Protein 5WZY (pdb70)

Nearest PDB structures (foldseek):
  4dw1-assembly1_A  TM=1.001E+00  e=8.925E-70  Danio rerio
  4dw0-assembly1_A  TM=9.610E-01  e=2.131E-63  Danio rerio
  8jv5-assembly1_C  TM=9.521E-01  e=1.235E-61  Danio rerio
  3h9v-assembly1_A  TM=9.439E-01  e=1.427E-60  Danio rerio
  5svl-assembly2_B  TM=9.391E-01  e=1.491E-42  Homo sapiens

B-factor: mean 78.59, std 33.2, range [37.64, 195.08]

Secondary structure (DSSP, 8-state):
-HHHHHHHHIIIIIIIIIT-TTEEEEE-EEEEEEEEE--EEEEETTTEEEEE-HHHHBSSS--SSEEEEEEEEEEEEEEEEEEEEPPP-TTTB-SSGGGS-TT---TTSSSEEEEEEEESSSS-EEEEEEEEESPPP--PPPSS-TTGGGGG-EEEEEEEEEEGGGTEEEESS-TT--HHHHHH----SSS-TT--EEEHHHHHHHTT--HHHHHHH-EEEEEEEE--EESSS-TTS---EEEEEE-S-SSTT--SS-S-EEEEEEEEE-TTS-EEEEEEEEEEEEEEEEEE-EEEEE-HHHHHHHHHHHHHHHHHHHHHHHH-

GO terms:
  GO:0004931 extracellularly ATP-gated monoatomic cation channel activity (F, IDA)
  GO:0005524 ATP binding (F, IDA)
  GO:0016020 membrane (C, IDA)
  GO:0002135 CTP binding (F, IDA)
  GO:0017076 purine nucleotide binding (F, IDA)
  GO:0035381 ATP-gated ion channel activity (F, IDA)
  GO:0034702 monoatomic ion channel complex (C, IDA)
  GO:1902495 transmembrane transporter complex (C, IDA)
  GO:0015276 ligand-gated monoatomic ion channel activity (F, IDA)
  GO:0006812 monoatomic cation transport (P, IDA)
  GO:0006816 calcium ion transport (P, IDA)
  GO:0042802 identical protein binding (F, IPI)

Radius of gyration: 29.67 Å; Cα contacts (8 Å, |Δi|>4): 694; chains: 1; bounding box: 57×54×97 Å

CATH classification: 1.10.287.940 (+1 more: 2.60.490.10)

Foldseek 3Di:
DVLLVVLVCCLCVPVVPVVVLLWDKFKKDKFKWKDKFDKFWFCDVHPHIDIATLVRFWVPSGDTQKTWGFQAKQKDFFWAQDKDFKDDDPQWFDDFLVSFDAQDDDPPTQAGFNFGWADPDPPTIGGMHGHRPDDRDDDAIDVQGRRLVLQQMKMQMKMWMATVVVRDIDILQDPVHDDVCQVDDEDDPPPHPSHRMHRNNVQCVQQVHGSRVCSRQAFEKEKEWEQAEEVQPPPNPRHTDIDIHTDDCPPVVDPPPDHDWAKDKDWDQDPVRGITIMIMTTGTYMYGYHYIYMYIYGDNVSVVVSVVVSVVVSVVSVVVVPPD

Organism: Danio rerio (NCBI:txid7955)

Structure (mmCIF, N/CA/C/O backbone):
data_5WZY
#
_entry.id   5WZY
#
_cell.length_a   129.242
_cell.length_b   129.242
_cell.length_c   251.825
_cell.angle_alpha   90.000
_cell.angle_beta   90.000
_cell.angle_gamma   120.000
#
_symmetry.space_group_name_H-M   'H 3 2'
#
loop_
_entity.id
_entity.type
_entity.pdbx_description
1 polymer 'p2X purinoceptor'
2 branched alpha-D-mannopyranose-(1-3)-alpha-D-mannopyranose-(1-3)-[alpha-D-mannopyranose-(1-6)]beta-D-mannopyranose-(1-4)-2-acetamido-2-deoxy-beta-D-glucopyranose-(1-4)-2-acetamido-2-deoxy-beta-D-glucopyranose
3 non-polymer 2-acetamido-2-deoxy-beta-D-glucopyranose
4 non-polymer GLYCEROL
5 non-polymer "CYTIDINE-5'-TRIPHOSPHATE"
6 water water
#
loop_
_atom_site.group_PDB
_atom_site.id
_atom_site.type_symbol
_atom_site.label_atom_id
_atom_site.label_alt_id
_atom_site.label_comp_id
_atom_site.label_asym_id
_atom_site.label_entity_id
_atom_site.label_seq_id
_atom_site.pdbx_PDB_ins_code
_atom_site.Cartn_x
_atom_site.Cartn_y
_atom_site.Cartn_z
_atom_site.occupancy
_atom_site.B_iso_or_equiv
_atom_site.auth_seq_id
_atom_site.auth_comp_id
_atom_site.auth_asym_id
_atom_site.auth_atom_id
_atom_site.pdbx_PDB_model_num
ATOM 1 N N . ARG A 1 11 ? 59.600 -20.074 -71.441 1.00 171.67 36 ARG A N 1
ATOM 2 C CA . ARG A 1 11 ? 60.398 -18.849 -71.487 1.00 175.30 36 ARG A CA 1
ATOM 3 C C . ARG A 1 11 ? 60.197 -17.994 -70.230 1.00 174.24 36 ARG A C 1
ATOM 4 O O . ARG A 1 11 ? 61.163 -17.644 -69.547 1.00 170.17 36 ARG A O 1
ATOM 6 N N . PHE A 1 12 ? 58.944 -17.641 -69.945 1.00 173.62 37 PHE A N 1
ATOM 7 C CA . PHE A 1 12 ? 58.586 -17.060 -68.656 1.00 167.70 37 PHE A CA 1
ATOM 8 C C . PHE A 1 12 ? 58.427 -18.208 -67.662 1.00 169.98 37 PHE A C 1
ATOM 9 O O . PHE A 1 12 ? 58.525 -18.014 -66.448 1.00 168.66 37 PHE A O 1
ATOM 11 N N . THR A 1 13 ? 58.193 -19.404 -68.204 1.00 169.82 38 THR A N 1
ATOM 12 C CA . THR A 1 13 ? 58.192 -20.647 -67.435 1.00 170.18 38 THR A CA 1
ATOM 13 C C . THR A 1 13 ? 59.621 -20.999 -67.028 1.00 171.73 38 THR A C 1
ATOM 14 O O . THR A 1 13 ? 59.895 -21.291 -65.856 1.00 171.64 38 THR A O 1
ATOM 18 N N . GLN A 1 14 ? 60.520 -20.972 -68.011 1.00 171.89 39 GLN A N 1
ATOM 19 C CA . GLN A 1 14 ? 61.955 -21.108 -67.775 1.00 171.63 39 GLN A CA 1
ATOM 20 C C . GLN A 1 14 ? 62.424 -20.103 -66.730 1.00 171.71 39 GLN A C 1
ATOM 21 O O . GLN A 1 14 ? 62.918 -20.490 -65.681 1.00 169.99 39 GLN A O 1
ATOM 27 N N . ALA A 1 15 ? 62.275 -18.815 -67.032 1.00 171.74 40 ALA A N 1
ATOM 28 C CA . ALA A 1 15 ? 62.619 -17.743 -66.096 1.00 168.54 40 ALA A CA 1
ATOM 29 C C . ALA A 1 15 ? 62.021 -17.936 -64.694 1.00 166.79 40 ALA A C 1
ATOM 30 O O . ALA A 1 15 ? 62.675 -17.635 -63.695 1.00 163.59 40 ALA A O 1
ATOM 32 N N . LEU A 1 16 ? 60.786 -18.432 -64.623 1.00 167.04 41 LEU A N 1
ATOM 33 C CA . LEU A 1 16 ? 60.152 -18.702 -63.330 1.00 165.91 41 LEU A CA 1
ATOM 34 C C . LEU A 1 16 ? 60.850 -19.818 -62.544 1.00 163.88 41 LEU A C 1
ATOM 35 O O . LEU A 1 16 ? 61.198 -19.632 -61.378 1.00 162.17 41 LEU A O 1
ATOM 40 N N . VAL A 1 17 ? 61.054 -20.973 -63.175 1.00 164.70 42 VAL A N 1
ATOM 41 C CA . VAL A 1 17 ? 61.661 -22.110 -62.475 1.00 164.69 42 VAL A CA 1
ATOM 42 C C . VAL A 1 17 ? 63.181 -21.990 -62.287 1.00 162.92 42 VAL A C 1
ATOM 43 O O . VAL A 1 17 ? 63.769 -22.718 -61.491 1.00 160.71 42 VAL A O 1
ATOM 47 N N . ILE A 1 18 ? 63.810 -21.091 -63.038 1.00 164.70 43 ILE A N 1
ATOM 48 C CA . ILE A 1 18 ? 65.232 -20.782 -62.873 1.00 164.81 43 ILE A CA 1
ATOM 49 C C . ILE A 1 18 ? 65.463 -19.777 -61.739 1.00 161.32 43 ILE A C 1
ATOM 50 O O . ILE A 1 18 ? 66.420 -19.896 -60.970 1.00 156.45 43 ILE A O 1
ATOM 55 N N . ALA A 1 19 ? 64.577 -18.790 -61.638 1.00 161.23 44 ALA A N 1
ATOM 56 C CA . ALA A 1 19 ? 64.587 -17.871 -60.505 1.00 157.86 44 ALA A CA 1
ATOM 57 C C . ALA A 1 19 ? 64.151 -18.620 -59.249 1.00 158.21 44 ALA A C 1
ATOM 58 O O . ALA A 1 19 ? 64.375 -18.161 -58.129 1.00 153.93 44 ALA A O 1
ATOM 60 N N . TYR A 1 20 ? 63.512 -19.770 -59.461 1.00 161.03 45 TYR A N 1
ATOM 61 C CA . TYR A 1 20 ? 63.076 -20.664 -58.388 1.00 157.91 45 TYR A CA 1
ATOM 62 C C . TYR A 1 20 ? 64.223 -21.510 -57.818 1.00 154.72 45 TYR A C 1
ATOM 63 O O . TYR A 1 20 ? 64.372 -21.618 -56.602 1.00 152.71 45 TYR A O 1
ATOM 72 N N . VAL A 1 21 ? 65.030 -22.114 -58.687 1.00 156.49 46 VAL A N 1
ATOM 73 C CA . VAL A 1 21 ? 66.138 -22.950 -58.218 1.00 154.78 46 VAL A CA 1
ATOM 74 C C . VAL A 1 21 ? 67.313 -22.123 -57.705 1.00 148.93 46 VAL A C 1
ATOM 75 O O . VAL A 1 21 ? 68.282 -22.667 -57.183 1.00 143.12 46 VAL A O 1
ATOM 79 N N . ILE A 1 22 ? 67.230 -20.809 -57.877 1.00 150.38 47 ILE A N 1
ATOM 80 C CA . ILE A 1 22 ? 68.167 -19.901 -57.230 1.00 146.61 47 ILE A CA 1
ATOM 81 C C . ILE A 1 22 ? 67.495 -19.222 -56.044 1.00 142.89 47 ILE A C 1
ATOM 82 O O . ILE A 1 22 ? 67.935 -19.375 -54.909 1.00 142.62 47 ILE A O 1
ATOM 87 N N . GLY A 1 23 ? 66.432 -18.468 -56.308 1.00 144.98 48 GLY A N 1
ATOM 88 C CA . GLY A 1 23 ? 65.728 -17.768 -55.249 1.00 142.26 48 GLY A CA 1
ATOM 89 C C . GLY A 1 23 ? 65.119 -18.655 -54.173 1.00 142.93 48 GLY A C 1
ATOM 90 O O . GLY A 1 23 ? 65.463 -18.513 -52.998 1.00 141.77 48 GLY A O 1
ATOM 91 N N . TYR A 1 24 ? 64.217 -19.561 -54.552 1.00 145.45 49 TYR A N 1
ATOM 92 C CA . TYR A 1 24 ? 63.625 -20.485 -53.578 1.00 143.07 49 TYR A CA 1
ATOM 93 C C . TYR A 1 24 ? 64.644 -21.405 -52.899 1.00 143.99 49 TYR A C 1
ATOM 94 O O . TYR A 1 24 ? 64.971 -21.216 -51.726 1.00 142.79 49 TYR A O 1
ATOM 96 N N . VAL A 1 25 ? 65.169 -22.375 -53.647 1.00 143.62 50 VAL A N 1
ATOM 97 C CA . VAL A 1 25 ? 65.960 -23.459 -53.047 1.00 143.39 50 VAL A CA 1
ATOM 98 C C . VAL A 1 25 ? 67.429 -23.136 -52.715 1.00 138.08 50 VAL A C 1
ATOM 99 O O . VAL A 1 25 ? 67.957 -23.616 -51.709 1.00 137.64 50 VAL A O 1
ATOM 103 N N . CYS A 1 26 ? 68.093 -22.337 -53.543 1.00 136.09 51 CYS A N 1
ATOM 104 C CA . CYS A 1 26 ? 69.477 -21.970 -53.245 1.00 133.51 51 CYS A CA 1
ATOM 105 C C . CYS A 1 26 ? 69.604 -20.829 -52.222 1.00 128.51 51 CYS A C 1
ATOM 106 O O . CYS A 1 26 ? 70.422 -20.897 -51.313 1.00 121.82 51 CYS A O 1
ATOM 109 N N . VAL A 1 27 ? 68.788 -19.791 -52.357 1.00 130.30 52 VAL A N 1
ATOM 110 C CA . VAL A 1 27 ? 68.892 -18.639 -51.467 1.00 125.73 52 VAL A CA 1
ATOM 111 C C . VAL A 1 27 ? 67.968 -18.741 -50.255 1.00 128.91 52 VAL A C 1
ATOM 112 O O . VAL A 1 27 ? 68.428 -18.743 -49.115 1.00 130.24 52 VAL A O 1
ATOM 116 N N . TYR A 1 28 ? 66.665 -18.801 -50.505 1.00 130.63 53 TYR A N 1
ATOM 117 C CA . TYR A 1 28 ? 65.678 -18.797 -49.428 1.00 130.83 53 TYR A CA 1
ATOM 118 C C . TYR A 1 28 ? 65.690 -20.055 -48.547 1.00 128.71 53 TYR A C 1
ATOM 119 O O . TYR A 1 28 ? 65.511 -19.964 -47.333 1.00 126.31 53 TYR A O 1
ATOM 128 N N . ASN A 1 29 ? 65.888 -21.222 -49.152 1.00 12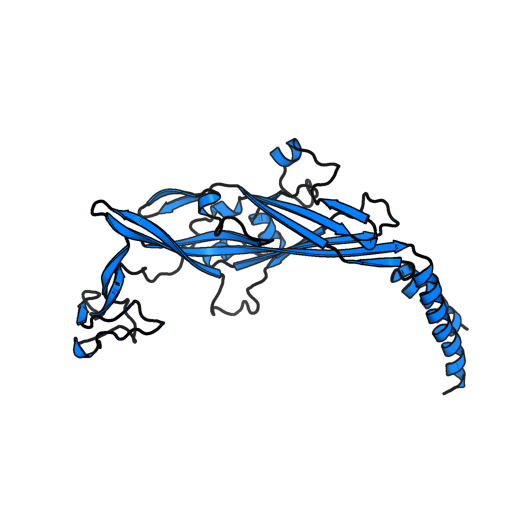7.04 54 ASN A N 1
ATOM 129 C CA . ASN A 1 29 ? 65.905 -22.480 -48.402 1.00 123.42 54 ASN A CA 1
ATOM 130 C C . ASN A 1 29 ? 67.307 -22.925 -47.968 1.00 118.57 54 ASN A C 1
ATOM 131 O O . ASN A 1 29 ? 67.485 -24.044 -47.482 1.00 114.20 54 ASN A O 1
ATOM 133 N N . LYS A 1 30 ? 68.294 -22.057 -48.186 1.00 120.71 55 LYS A N 1
ATOM 134 C CA . LYS A 1 30 ? 69.682 -22.288 -47.761 1.00 119.51 55 LYS A CA 1
ATOM 135 C C . LYS A 1 30 ? 70.242 -23.654 -48.192 1.00 118.56 55 LYS A C 1
ATOM 136 O O . LYS A 1 30 ? 70.752 -24.427 -47.378 1.00 113.94 55 LYS A O 1
ATOM 138 N N . GLY A 1 31 ? 70.137 -23.938 -49.485 1.00 119.73 56 GLY A N 1
ATOM 139 C CA . GLY A 1 31 ? 70.624 -25.183 -50.043 1.00 118.26 56 GLY A CA 1
ATOM 140 C C . GLY A 1 31 ? 72.087 -25.107 -50.431 1.00 118.97 56 GLY A C 1
ATOM 141 O O . GLY A 1 31 ? 72.626 -26.033 -51.034 1.00 123.77 56 GLY A O 1
ATOM 142 N N . TYR A 1 32 ? 72.732 -23.997 -50.097 1.00 109.82 57 TYR A N 1
ATOM 143 C CA . TYR A 1 32 ? 74.169 -23.881 -50.284 1.00 110.22 57 TYR A CA 1
ATOM 144 C C . TYR A 1 32 ? 74.884 -24.283 -49.007 1.00 111.76 57 TYR A C 1
ATOM 145 O O . TYR A 1 32 ? 76.108 -24.184 -48.903 1.00 109.10 57 TYR A O 1
ATOM 154 N N . GLN A 1 33 ? 74.097 -24.736 -48.034 1.00 114.88 58 GLN A N 1
ATOM 155 C CA . GLN A 1 33 ? 74.591 -24.969 -46.685 1.00 108.60 58 GLN A CA 1
ATOM 156 C C . GLN A 1 33 ? 74.533 -26.411 -46.237 1.00 100.33 58 GLN A C 1
ATOM 157 O O . GLN A 1 33 ? 73.538 -27.103 -46.442 1.00 97.32 58 GLN A O 1
ATOM 163 N N . ASP A 1 34 ? 75.631 -26.845 -45.634 1.00 101.64 59 ASP A N 1
ATOM 164 C CA . ASP A 1 34 ? 75.646 -28.004 -44.765 1.00 104.42 59 ASP A CA 1
ATOM 165 C C . ASP A 1 34 ? 74.777 -27.679 -43.562 1.00 106.24 59 ASP A C 1
ATOM 166 O O . ASP A 1 34 ? 74.674 -26.515 -43.158 1.00 105.79 59 ASP A O 1
ATOM 171 N N . THR A 1 35 ? 74.174 -28.709 -42.977 1.00 104.51 60 THR A N 1
ATOM 172 C CA . THR A 1 35 ? 73.251 -28.526 -41.868 1.00 97.06 60 THR A CA 1
ATOM 173 C C . THR A 1 35 ? 73.526 -29.537 -40.735 1.00 96.34 60 THR A C 1
ATOM 174 O O . THR A 1 35 ? 73.656 -30.738 -40.972 1.00 93.85 60 THR A O 1
ATOM 178 N N . ASP A 1 36 ? 73.649 -29.027 -39.510 1.00 97.27 61 ASP A N 1
ATOM 179 C CA . ASP A 1 36 ? 73.836 -29.858 -38.322 1.00 93.33 61 ASP A CA 1
ATOM 180 C C . ASP A 1 36 ? 72.772 -29.494 -37.292 1.00 89.96 61 ASP A C 1
ATOM 181 O O . ASP A 1 36 ? 72.279 -28.372 -37.302 1.00 92.57 61 ASP A O 1
ATOM 186 N N . THR A 1 37 ? 72.418 -30.419 -36.401 1.00 84.46 62 THR A N 1
ATOM 187 C CA . THR A 1 37 ? 71.451 -30.095 -35.342 1.00 84.82 62 THR A CA 1
ATOM 188 C C . THR A 1 37 ? 72.076 -30.155 -33.937 1.00 82.85 62 THR A C 1
ATOM 189 O O . THR A 1 37 ? 73.101 -30.807 -33.722 1.00 82.83 62 THR A O 1
ATOM 193 N N . VAL A 1 38 ? 71.454 -29.453 -32.991 1.00 81.06 63 VAL A N 1
ATOM 194 C CA . VAL A 1 38 ? 72.111 -29.093 -31.729 1.00 78.35 63 VAL A CA 1
ATOM 195 C C . VAL A 1 38 ? 72.262 -30.221 -30.717 1.00 68.64 63 VAL A C 1
ATOM 196 O O . VAL A 1 38 ? 71.360 -31.034 -30.522 1.00 68.20 63 VAL A O 1
ATOM 200 N N . LEU A 1 39 ? 73.425 -30.270 -30.082 1.00 64.54 64 LEU A N 1
ATOM 201 C CA . LEU A 1 39 ? 73.545 -31.035 -28.860 1.00 68.31 64 LEU A CA 1
ATOM 202 C C . LEU A 1 39 ? 73.508 -30.054 -27.690 1.00 74.47 64 LEU A C 1
ATOM 203 O O . LEU A 1 39 ? 74.198 -29.029 -27.710 1.00 70.28 64 LEU A O 1
ATOM 208 N N . SER A 1 40 ? 72.683 -30.354 -26.686 1.00 73.98 65 SER A N 1
ATOM 209 C CA . SER A 1 40 ? 72.425 -29.415 -25.589 1.00 67.05 65 SER A CA 1
ATOM 210 C C . SER A 1 40 ? 72.540 -30.056 -24.214 1.00 62.73 65 SER A C 1
ATOM 211 O O . SER A 1 40 ? 72.321 -31.251 -24.049 1.00 66.97 65 SER A O 1
ATOM 214 N N . SER A 1 41 ? 72.900 -29.247 -23.232 1.00 60.18 66 SER A N 1
ATOM 215 C CA . SER A 1 41 ? 72.828 -29.647 -21.838 1.00 61.47 66 SER A CA 1
ATOM 216 C C . SER A 1 41 ? 72.355 -28.446 -21.009 1.00 63.22 66 SER A C 1
ATOM 217 O O . SER A 1 41 ? 72.852 -27.325 -21.182 1.00 61.19 66 SER A O 1
ATOM 220 N N . VAL A 1 42 ? 71.379 -28.658 -20.130 1.00 60.31 67 VAL A N 1
ATOM 221 C CA . VAL A 1 42 ? 70.960 -27.572 -19.248 1.00 59.51 67 VAL A CA 1
ATOM 222 C C . VAL A 1 42 ? 71.051 -27.927 -17.762 1.00 56.49 67 VAL A C 1
ATOM 223 O O . VAL A 1 42 ? 70.856 -29.069 -17.381 1.00 63.24 67 VAL A O 1
ATOM 227 N N . THR A 1 43 ? 71.385 -26.935 -16.940 1.00 57.34 68 THR A N 1
ATOM 228 C CA . THR A 1 43 ? 71.284 -27.031 -15.485 1.00 54.49 68 THR A CA 1
ATOM 229 C C . THR A 1 43 ? 70.467 -25.829 -15.015 1.00 51.60 68 THR A C 1
ATOM 230 O O . THR A 1 43 ? 70.462 -24.798 -15.674 1.00 55.04 68 THR A O 1
ATOM 234 N N . THR A 1 44 ? 69.748 -25.956 -13.908 1.00 48.29 69 THR A N 1
ATOM 235 C CA . THR A 1 44 ? 68.901 -24.858 -13.454 1.00 44.44 69 THR A CA 1
ATOM 236 C C . THR A 1 44 ? 69.110 -24.551 -11.982 1.00 47.85 69 THR A C 1
ATOM 237 O O . THR A 1 44 ? 69.577 -25.397 -11.229 1.00 53.18 69 THR A O 1
ATOM 241 N N . LYS A 1 45 ? 68.814 -23.322 -11.577 1.00 49.61 70 LYS A N 1
ATOM 242 C CA . LYS A 1 45 ? 68.827 -23.004 -10.157 1.00 51.72 70 LYS A CA 1
ATOM 243 C C . LYS A 1 45 ? 67.692 -22.062 -9.792 1.00 56.62 70 LYS A C 1
ATOM 244 O O . LYS A 1 45 ? 67.613 -20.956 -10.324 1.00 57.08 70 LYS A O 1
ATOM 250 N N . VAL A 1 46 ? 66.839 -22.472 -8.861 1.00 50.18 71 VAL A N 1
ATOM 251 C CA . VAL A 1 46 ? 65.762 -21.605 -8.410 1.00 50.82 71 VAL A CA 1
ATOM 252 C C . VAL A 1 46 ? 66.217 -20.841 -7.168 1.00 53.79 71 VAL A C 1
ATOM 253 O O . VAL A 1 46 ? 67.075 -21.331 -6.425 1.00 50.61 71 VAL A O 1
ATOM 257 N N . LYS A 1 47 ? 65.731 -19.604 -6.999 1.00 58.02 72 LYS A N 1
ATOM 258 C CA . LYS A 1 47 ? 66.142 -18.749 -5.867 1.00 52.13 72 LYS A CA 1
ATOM 259 C C . LYS A 1 47 ? 64.974 -17.930 -5.346 1.00 56.15 72 LYS A C 1
ATOM 260 O O . LYS A 1 47 ? 64.225 -17.308 -6.111 1.00 55.96 72 LYS A O 1
ATOM 266 N N . GLY A 1 48 ? 64.789 -17.974 -4.035 1.00 58.60 73 GLY A N 1
ATOM 267 C CA . GLY A 1 48 ? 63.710 -17.241 -3.402 1.00 54.26 73 GLY A CA 1
ATOM 268 C C . GLY A 1 48 ? 63.271 -17.856 -2.089 1.00 54.93 73 GLY A C 1
ATOM 269 O O . GLY A 1 48 ? 63.649 -18.982 -1.763 1.00 62.66 73 GLY A O 1
ATOM 270 N N . ILE A 1 49 ? 62.454 -17.117 -1.350 1.00 53.34 74 ILE A N 1
ATOM 271 C CA . ILE A 1 49 ? 61.854 -17.581 -0.116 1.00 50.52 74 ILE A CA 1
ATOM 272 C C . ILE A 1 49 ? 60.385 -17.298 -0.277 1.00 55.57 74 ILE A C 1
ATOM 273 O O . ILE A 1 49 ? 60.018 -16.296 -0.902 1.00 55.72 74 ILE A O 1
ATOM 278 N N . ALA A 1 50 ? 59.546 -18.199 0.234 1.00 54.39 75 ALA A N 1
ATOM 279 C CA . ALA A 1 50 ? 58.122 -17.928 0.333 1.00 50.04 75 ALA A CA 1
ATOM 280 C C . ALA A 1 50 ? 57.751 -17.977 1.807 1.00 57.92 75 ALA A C 1
ATOM 281 O O . ALA A 1 50 ? 58.393 -18.678 2.587 1.00 58.61 75 ALA A O 1
ATOM 283 N N . LEU A 1 51 ? 56.733 -17.209 2.188 1.00 61.92 76 LEU A N 1
ATOM 284 C CA . LEU A 1 51 ? 56.273 -17.134 3.573 1.00 61.51 76 LEU A CA 1
ATOM 285 C C . LEU A 1 51 ? 54.858 -17.653 3.661 1.00 60.85 76 LEU A C 1
ATOM 286 O O . LEU A 1 51 ? 54.009 -17.290 2.839 1.00 63.59 76 LEU A O 1
ATOM 291 N N . THR A 1 52 ? 54.603 -18.512 4.642 1.00 64.33 77 THR A N 1
ATOM 292 C CA . THR A 1 52 ? 53.249 -19.012 4.880 1.00 72.78 77 THR A CA 1
ATOM 293 C C . THR A 1 52 ? 52.854 -18.789 6.315 1.00 78.33 77 THR A C 1
ATOM 294 O O . THR A 1 52 ? 53.692 -18.817 7.215 1.00 80.30 77 THR A O 1
ATOM 298 N N . LYS A 1 53 ? 51.564 -18.550 6.514 1.00 89.31 78 LYS A N 1
ATOM 299 C CA . LYS A 1 53 ? 50.971 -18.559 7.843 1.00 99.37 78 LYS A CA 1
ATOM 300 C C . LYS A 1 53 ? 49.752 -19.474 7.756 1.00 106.12 78 LYS A C 1
ATOM 301 O O . LYS A 1 53 ? 48.832 -19.220 6.972 1.00 107.02 78 LYS A O 1
ATOM 303 N N . THR A 1 54 ? 49.769 -20.566 8.519 1.00 113.60 79 THR A N 1
ATOM 304 C CA . THR A 1 54 ? 48.636 -21.489 8.545 1.00 119.99 79 THR A CA 1
ATOM 305 C C . THR A 1 54 ? 48.366 -21.997 9.962 1.00 133.38 79 THR A C 1
ATOM 306 O O . THR A 1 54 ? 49.131 -21.717 10.899 1.00 126.51 79 THR A O 1
ATOM 308 N N . SER A 1 55 ? 47.284 -22.763 10.101 1.00 144.67 80 SER A N 1
ATOM 309 C CA . SER A 1 55 ? 46.856 -23.268 11.404 1.00 145.51 80 SER A CA 1
ATOM 310 C C . SER A 1 55 ? 46.983 -24.797 11.518 1.00 143.89 80 SER A C 1
ATOM 311 O O . SER A 1 55 ? 46.213 -25.546 10.910 1.00 140.86 80 SER A O 1
ATOM 313 N N . GLU A 1 56 ? 47.971 -25.243 12.292 1.00 143.74 81 GLU A N 1
ATOM 314 C CA . GLU A 1 56 ? 49.001 -24.331 12.788 1.00 147.00 81 GLU A CA 1
ATOM 315 C C . GLU A 1 56 ? 50.397 -24.911 12.604 1.00 147.45 81 GLU A C 1
ATOM 316 O O . GLU A 1 56 ? 50.736 -25.927 13.218 1.00 150.83 81 GLU A O 1
ATOM 322 N N . LEU A 1 57 ? 51.191 -24.297 11.728 1.00 141.15 82 LEU A N 1
ATOM 323 C CA . LEU A 1 57 ? 52.643 -24.451 11.798 1.00 144.39 82 LEU A CA 1
ATOM 324 C C . LEU A 1 57 ? 53.308 -23.218 12.441 1.00 141.47 82 LEU A C 1
ATOM 325 O O . LEU A 1 57 ? 54.507 -23.231 12.743 1.00 130.94 82 LEU A O 1
ATOM 327 N N . GLY A 1 58 ? 52.507 -22.183 12.697 1.00 136.71 83 GLY A N 1
ATOM 328 C CA . GLY A 1 58 ? 53.024 -20.856 13.000 1.00 119.97 83 GLY A CA 1
ATOM 329 C C . GLY A 1 58 ? 53.339 -20.121 11.701 1.00 113.59 83 GLY A C 1
ATOM 330 O O . GLY A 1 58 ? 52.731 -20.397 10.660 1.00 106.46 83 GLY A O 1
ATOM 331 N N . GLU A 1 59 ? 54.281 -19.180 11.755 1.00 107.11 84 GLU A N 1
ATOM 332 C CA . GLU A 1 59 ? 54.830 -18.576 10.540 1.00 90.35 84 GLU A CA 1
ATOM 333 C C . GLU A 1 59 ? 56.003 -19.417 10.030 1.00 87.04 84 GLU A C 1
ATOM 334 O O . GLU A 1 59 ? 56.908 -19.782 10.789 1.00 82.23 84 GLU A O 1
ATOM 340 N N . ARG A 1 60 ? 55.985 -19.703 8.732 1.00 82.29 85 ARG A N 1
ATOM 341 C CA . ARG A 1 60 ? 56.891 -20.672 8.126 1.00 76.03 85 ARG A CA 1
ATOM 342 C C . ARG A 1 60 ? 57.589 -20.109 6.860 1.00 68.61 85 ARG A C 1
ATOM 343 O O . ARG A 1 60 ? 56.954 -19.455 6.026 1.00 67.75 85 ARG A O 1
ATOM 351 N N . ILE A 1 61 ? 58.891 -20.341 6.710 1.00 63.24 86 ILE A N 1
ATOM 352 C CA . ILE A 1 61 ? 59.553 -19.981 5.448 1.00 64.19 86 ILE A CA 1
ATOM 353 C C . ILE A 1 61 ? 60.004 -21.196 4.620 1.00 60.54 86 ILE A C 1
ATOM 354 O O . ILE A 1 61 ? 60.496 -22.188 5.160 1.00 59.85 86 ILE A O 1
ATOM 359 N N . TRP A 1 62 ? 59.833 -21.089 3.304 1.00 58.47 87 TRP A N 1
ATOM 360 C CA . TRP A 1 62 ? 60.195 -22.136 2.358 1.00 53.65 87 TRP A CA 1
ATOM 361 C C . TRP A 1 62 ? 61.315 -21.630 1.461 1.00 57.05 87 TRP A C 1
ATOM 362 O O . TRP A 1 62 ? 61.126 -20.662 0.718 1.00 56.43 87 TRP A O 1
ATOM 373 N N . ASP A 1 63 ? 62.492 -22.245 1.548 1.00 52.13 88 ASP A N 1
ATOM 374 C CA . ASP A 1 63 ? 63.545 -21.886 0.611 1.00 51.81 88 ASP A CA 1
ATOM 375 C C . ASP A 1 63 ? 63.723 -22.956 -0.433 1.00 52.86 88 ASP A C 1
ATOM 376 O O . ASP A 1 63 ? 62.923 -23.877 -0.498 1.00 50.69 88 ASP A O 1
ATOM 381 N N . VAL A 1 64 ? 64.751 -22.797 -1.264 1.00 53.70 89 VAL A N 1
ATOM 382 C CA . VAL A 1 64 ? 64.959 -23.651 -2.419 1.00 45.58 89 VAL A CA 1
ATOM 383 C C . VAL A 1 64 ? 64.973 -25.130 -2.049 1.00 50.96 89 VAL A C 1
ATOM 384 O O . VAL A 1 64 ? 64.435 -25.960 -2.784 1.00 50.81 89 VAL A O 1
ATOM 388 N N . ALA A 1 65 ? 65.553 -25.463 -0.898 1.00 46.40 90 ALA A N 1
ATOM 389 C CA . ALA A 1 65 ? 65.658 -26.856 -0.521 1.00 49.74 90 ALA A CA 1
ATOM 390 C C . ALA A 1 65 ? 64.321 -27.381 0.001 1.00 47.89 90 ALA A C 1
ATOM 391 O O . ALA A 1 65 ? 64.132 -28.588 0.137 1.00 52.85 90 ALA A O 1
ATOM 393 N N . ASP A 1 66 ? 63.415 -26.473 0.332 1.00 45.51 91 ASP A N 1
ATOM 394 C CA . ASP A 1 66 ? 62.065 -26.850 0.731 1.00 48.37 91 ASP A CA 1
ATOM 395 C C . ASP A 1 66 ? 61.121 -27.064 -0.465 1.00 48.43 91 ASP A C 1
ATOM 396 O O . ASP A 1 66 ? 60.303 -27.990 -0.459 1.00 51.34 91 ASP A O 1
ATOM 401 N N . TYR A 1 67 ? 61.200 -26.189 -1.462 1.00 45.89 92 TYR A N 1
ATOM 402 C CA . TYR A 1 67 ? 60.245 -26.214 -2.580 1.00 51.43 92 TYR A CA 1
ATOM 403 C C . TYR A 1 67 ? 60.682 -26.852 -3.928 1.00 52.67 92 TYR A C 1
ATOM 404 O O . TYR A 1 67 ? 59.915 -26.825 -4.900 1.00 54.97 92 TYR A O 1
ATOM 413 N N . ILE A 1 68 ? 61.896 -27.380 -4.028 1.00 45.66 93 ILE A N 1
ATOM 414 C CA . ILE A 1 68 ? 62.274 -28.032 -5.278 1.00 46.87 93 ILE A CA 1
ATOM 415 C C . ILE A 1 68 ? 62.424 -29.551 -5.095 1.00 51.07 93 ILE A C 1
ATOM 416 O O . ILE A 1 68 ? 63.344 -30.023 -4.409 1.00 52.48 93 ILE A O 1
ATOM 421 N N . ILE A 1 69 ? 61.477 -30.297 -5.667 1.00 47.76 94 ILE A N 1
ATOM 422 C CA . ILE A 1 69 ? 61.368 -31.744 -5.469 1.00 44.25 94 ILE A CA 1
ATOM 423 C C . ILE A 1 69 ? 61.466 -32.533 -6.774 1.00 47.06 94 ILE A C 1
ATOM 424 O O . ILE A 1 69 ? 60.600 -32.409 -7.624 1.00 57.18 94 ILE A O 1
ATOM 429 N N . PRO A 1 70 ? 62.509 -33.346 -6.963 1.00 46.61 95 PRO A N 1
ATOM 430 C CA . PRO A 1 70 ? 63.722 -33.525 -6.168 1.00 47.08 95 PRO A CA 1
ATOM 431 C C . PRO A 1 70 ? 64.638 -32.310 -6.413 1.00 47.12 95 PRO A C 1
ATOM 432 O O . PRO A 1 70 ? 64.311 -31.477 -7.268 1.00 43.63 95 PRO A O 1
ATOM 436 N N . PRO A 1 71 ? 65.775 -32.213 -5.701 1.00 46.39 96 PRO A N 1
ATOM 437 C CA . PRO A 1 71 ? 66.569 -30.982 -5.798 1.00 48.16 96 PRO A CA 1
ATOM 438 C C . PRO A 1 71 ? 67.249 -30.820 -7.137 1.00 47.57 96 PRO A C 1
ATOM 439 O O . PRO A 1 71 ? 67.688 -29.726 -7.481 1.00 50.01 96 PRO A O 1
ATOM 443 N N . GLN A 1 72 ? 67.368 -31.914 -7.872 1.00 52.10 97 GLN A N 1
ATOM 444 C CA . GLN A 1 72 ? 68.002 -31.875 -9.181 1.00 55.96 97 GLN A CA 1
ATOM 445 C C . GLN A 1 72 ? 67.353 -32.851 -10.179 1.00 54.01 97 GLN A C 1
ATOM 446 O O . GLN A 1 72 ? 67.126 -34.019 -9.861 1.00 55.65 97 GLN A O 1
ATOM 452 N N . GLU A 1 73 ? 67.049 -32.361 -11.376 1.00 57.05 98 GLU A N 1
ATOM 453 C CA . GLU A 1 73 ? 66.595 -33.202 -12.486 1.00 62.84 98 GLU A CA 1
ATOM 454 C C . GLU A 1 73 ? 67.373 -32.808 -13.731 1.00 64.38 98 GLU A C 1
ATOM 455 O O . GLU A 1 73 ? 68.021 -31.770 -13.756 1.00 73.30 98 GLU A O 1
ATOM 461 N N . ASP A 1 74 ? 67.298 -33.614 -14.779 1.00 69.40 99 ASP A N 1
ATOM 462 C CA . ASP A 1 74 ? 68.000 -33.278 -16.007 1.00 68.29 99 ASP A CA 1
ATOM 463 C C . ASP A 1 74 ? 67.051 -32.491 -16.897 1.00 64.63 99 ASP A C 1
ATOM 464 O O . ASP A 1 74 ? 66.083 -33.041 -17.422 1.00 64.43 99 ASP A O 1
ATOM 469 N N . GLY A 1 75 ? 67.337 -31.200 -17.066 1.00 61.69 100 GLY A N 1
ATOM 470 C CA . GLY A 1 75 ? 66.507 -30.330 -17.896 1.00 67.90 100 GLY A CA 1
ATOM 471 C C . GLY A 1 75 ? 65.017 -30.252 -17.551 1.00 60.49 100 GLY A C 1
ATOM 472 O O . GLY A 1 75 ? 64.151 -30.229 -18.432 1.00 58.98 100 GLY A O 1
ATOM 473 N N . SER A 1 76 ? 64.727 -30.272 -16.255 1.00 57.95 101 SER A N 1
ATOM 474 C CA . SER A 1 76 ? 63.385 -30.091 -15.733 1.00 55.46 101 SER A CA 1
ATOM 475 C C . SER A 1 76 ? 63.493 -29.608 -14.287 1.00 56.62 101 SER A C 1
ATOM 476 O O . SER A 1 76 ? 64.434 -29.975 -13.580 1.00 61.84 101 SER A O 1
ATOM 479 N N . PHE A 1 77 ? 62.560 -28.783 -13.837 1.00 48.32 102 PHE A N 1
ATOM 480 C CA . PHE A 1 77 ? 62.524 -28.440 -12.426 1.00 48.03 102 PHE A CA 1
ATOM 481 C C . PHE A 1 77 ? 61.100 -28.233 -11.917 1.00 55.80 102 PHE A C 1
ATOM 482 O O . PHE A 1 77 ? 60.267 -27.619 -12.590 1.00 55.50 102 PHE A O 1
ATOM 490 N N . PHE A 1 78 ? 60.820 -28.749 -10.728 1.00 47.61 103 PHE A N 1
ATOM 491 C CA . PHE A 1 78 ? 59.495 -28.630 -10.183 1.00 42.73 103 PHE A CA 1
ATOM 492 C C . PHE A 1 78 ? 59.464 -27.692 -9.001 1.00 46.42 103 PHE A C 1
ATOM 493 O O . PHE A 1 78 ? 60.150 -27.926 -8.016 1.00 48.10 103 PHE A O 1
ATOM 501 N N . VAL A 1 79 ? 58.633 -26.652 -9.081 1.00 51.18 104 VAL A N 1
ATOM 502 C CA . VAL A 1 79 ? 58.469 -25.706 -7.975 1.00 49.12 104 VAL A CA 1
ATOM 503 C C . VAL A 1 79 ? 57.143 -25.953 -7.284 1.00 48.15 104 VAL A C 1
ATOM 504 O O . VAL A 1 79 ? 56.087 -25.904 -7.909 1.00 46.83 104 VAL A O 1
ATOM 508 N N . LEU A 1 80 ? 57.216 -26.212 -5.984 1.00 50.13 105 LEU A N 1
ATOM 509 C CA . LEU A 1 80 ? 56.036 -26.370 -5.144 1.00 50.39 105 LEU A CA 1
ATOM 510 C C . LEU A 1 80 ? 55.247 -25.046 -5.053 1.00 55.50 105 LEU A C 1
ATOM 511 O O . LEU A 1 80 ? 55.830 -23.962 -4.905 1.00 57.60 105 LEU A O 1
ATOM 516 N N . THR A 1 81 ? 53.924 -25.130 -5.146 1.00 52.76 106 THR A N 1
ATOM 517 C CA . THR A 1 81 ? 53.061 -23.935 -5.120 1.00 53.00 106 THR A CA 1
ATOM 518 C C . THR A 1 81 ? 51.953 -23.997 -4.065 1.00 57.12 106 THR A C 1
ATOM 519 O O . THR A 1 81 ? 51.675 -22.997 -3.396 1.00 56.71 106 THR A O 1
ATOM 523 N N . ASN A 1 82 ? 51.214 -25.103 -4.032 1.00 54.92 107 ASN A N 1
ATOM 524 C CA . ASN A 1 82 ? 50.179 -25.263 -3.014 1.00 52.73 107 ASN A CA 1
ATOM 525 C C . ASN A 1 82 ? 50.423 -26.555 -2.254 1.00 54.13 107 ASN A C 1
ATOM 526 O O . ASN A 1 82 ? 51.095 -27.439 -2.759 1.00 56.03 107 ASN A O 1
ATOM 531 N N . MET A 1 83 ? 49.915 -26.674 -1.032 1.00 55.91 108 MET A N 1
ATOM 532 C CA . MET A 1 83 ? 50.021 -27.947 -0.308 1.00 53.55 108 MET A CA 1
ATOM 533 C C . MET A 1 83 ? 48.795 -28.281 0.530 1.00 54.26 108 MET A C 1
ATOM 534 O O . MET A 1 83 ? 48.032 -27.401 0.937 1.00 57.19 108 MET A O 1
ATOM 539 N N . ILE A 1 84 ? 48.640 -29.570 0.801 1.00 49.45 109 ILE A N 1
ATOM 540 C CA . ILE A 1 84 ? 47.801 -30.045 1.888 1.00 49.58 109 ILE A CA 1
ATOM 541 C C . ILE A 1 84 ? 48.704 -30.928 2.751 1.00 50.88 109 ILE A C 1
ATOM 542 O O . ILE A 1 84 ? 49.203 -31.957 2.302 1.00 51.59 109 ILE A O 1
ATOM 547 N N . ILE A 1 85 ? 48.939 -30.495 3.985 1.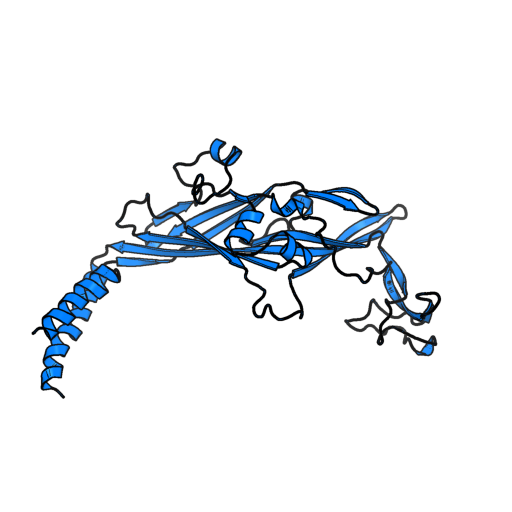00 56.54 110 ILE A N 1
ATOM 548 C CA . ILE A 1 85 ? 49.930 -31.130 4.856 1.00 55.95 110 ILE A CA 1
ATOM 549 C C . ILE A 1 85 ? 49.263 -31.842 6.013 1.00 54.31 110 ILE A C 1
ATOM 550 O O . ILE A 1 85 ? 48.454 -31.251 6.733 1.00 54.41 110 ILE A O 1
ATOM 555 N N . THR A 1 86 ? 49.622 -33.106 6.194 1.00 50.06 111 THR A N 1
ATOM 556 C CA . THR A 1 86 ? 49.119 -33.913 7.282 1.00 47.90 111 THR A CA 1
ATOM 557 C C . THR A 1 86 ? 50.311 -34.325 8.111 1.00 52.60 111 THR A C 1
ATOM 558 O O . THR A 1 86 ? 51.158 -35.078 7.637 1.00 58.01 111 THR A O 1
ATOM 562 N N . THR A 1 87 ? 50.348 -33.911 9.370 1.00 51.03 112 THR A N 1
ATOM 563 C CA . THR A 1 87 ? 51.539 -34.117 10.186 1.00 54.53 112 THR A CA 1
ATOM 564 C C . THR A 1 87 ? 51.279 -35.143 11.273 1.00 53.21 112 THR A C 1
ATOM 565 O O . THR A 1 87 ? 50.132 -35.489 11.552 1.00 57.99 112 THR A O 1
ATOM 569 N N . ASN A 1 88 ? 52.361 -35.669 11.827 1.00 52.61 113 ASN A N 1
ATOM 570 C CA . ASN A 1 88 ? 52.308 -36.549 12.982 1.00 54.56 113 ASN A CA 1
ATOM 571 C C . ASN A 1 88 ? 51.679 -37.914 12.672 1.00 59.53 113 ASN A C 1
ATOM 572 O O . ASN A 1 88 ? 51.117 -38.578 13.547 1.00 64.68 113 ASN A O 1
ATOM 577 N N . GLN A 1 89 ? 51.810 -38.356 11.427 1.00 54.50 114 GLN A N 1
ATOM 578 C CA . GLN A 1 89 ? 51.308 -39.669 11.048 1.00 55.41 114 GLN A CA 1
ATOM 579 C C . GLN A 1 89 ? 52.123 -40.793 11.677 1.00 58.60 114 GLN A C 1
ATOM 580 O O . GLN A 1 89 ? 53.333 -40.686 11.772 1.00 61.65 114 GLN A O 1
ATOM 586 N N . THR A 1 90 ? 51.466 -41.870 12.103 1.00 56.81 115 THR A N 1
ATOM 587 C CA . THR A 1 90 ? 52.185 -43.062 12.565 1.00 59.55 115 THR A CA 1
ATOM 588 C C . THR A 1 90 ? 51.498 -44.307 12.056 1.00 56.81 115 THR A C 1
ATOM 589 O O . THR A 1 90 ? 50.309 -44.259 11.732 1.00 58.15 115 THR A O 1
ATOM 593 N N . GLN A 1 91 ? 52.216 -45.432 12.027 1.00 60.12 116 GLN A N 1
ATOM 594 C CA . GLN A 1 91 ? 51.603 -46.666 11.543 1.00 57.54 116 GLN A CA 1
ATOM 595 C C . GLN A 1 91 ? 50.715 -47.145 12.654 1.00 57.68 116 GLN A C 1
ATOM 596 O O . GLN A 1 91 ? 51.189 -47.557 13.716 1.00 55.35 116 GLN A O 1
ATOM 602 N N . SER A 1 92 ? 49.420 -47.145 12.373 1.00 54.60 117 SER A N 1
ATOM 603 C CA . SER A 1 92 ? 48.448 -47.322 13.419 1.00 54.78 117 SER A CA 1
ATOM 604 C C . SER A 1 92 ? 47.082 -47.504 12.782 1.00 59.74 117 SER A C 1
ATOM 605 O O . SER A 1 92 ? 46.972 -47.505 11.559 1.00 60.16 117 SER A O 1
ATOM 608 N N . LYS A 1 93 ? 46.049 -47.649 13.611 1.00 59.90 118 LYS A N 1
ATOM 609 C CA . LYS A 1 93 ? 44.688 -47.873 13.128 1.00 61.37 118 LYS A CA 1
ATOM 610 C C . LYS A 1 93 ? 43.876 -46.575 13.132 1.00 56.61 118 LYS A C 1
ATOM 611 O O . LYS A 1 93 ? 44.032 -45.745 14.018 1.00 60.79 118 LYS A O 1
ATOM 617 N N . CYS A 1 94 ? 43.030 -46.385 12.131 1.00 54.67 119 CYS A N 1
ATOM 618 C CA . CYS A 1 94 ? 42.100 -45.254 12.140 1.00 59.25 119 CYS A CA 1
ATOM 619 C C . CYS A 1 94 ? 40.922 -45.489 11.194 1.00 61.76 119 CYS A C 1
ATOM 620 O O . CYS A 1 94 ? 40.972 -46.390 10.354 1.00 57.03 119 CYS A O 1
ATOM 623 N N . ALA A 1 95 ? 39.867 -44.689 11.341 1.00 50.76 120 ALA A N 1
ATOM 624 C CA . ALA A 1 95 ? 38.708 -44.792 10.463 1.00 56.77 120 ALA A CA 1
ATOM 625 C C . ALA A 1 95 ? 39.043 -44.332 9.056 1.00 63.53 120 ALA A C 1
ATOM 626 O O . ALA A 1 95 ? 39.700 -43.302 8.896 1.00 62.16 120 ALA A O 1
ATOM 628 N N . GLU A 1 96 ? 38.589 -45.074 8.038 1.00 62.52 121 GLU A N 1
ATOM 629 C CA . GLU A 1 96 ? 38.735 -44.613 6.654 1.00 60.09 121 GLU A CA 1
ATOM 630 C C . GLU A 1 96 ? 37.919 -43.346 6.469 1.00 63.73 121 GLU A C 1
ATOM 631 O O . GLU A 1 96 ? 36.989 -43.068 7.234 1.00 64.99 121 GLU A O 1
ATOM 637 N N . ASN A 1 97 ? 38.280 -42.546 5.479 1.00 65.87 122 ASN A N 1
ATOM 638 C CA . ASN A 1 97 ? 37.478 -41.370 5.196 1.00 67.68 122 ASN A CA 1
ATOM 639 C C . ASN A 1 97 ? 36.190 -41.847 4.553 1.00 67.09 122 ASN A C 1
ATOM 640 O O . ASN A 1 97 ? 36.220 -42.798 3.767 1.00 66.57 122 ASN A O 1
ATOM 645 N N . PRO A 1 98 ? 35.056 -41.221 4.919 1.00 68.24 123 PRO A N 1
ATOM 646 C CA . PRO A 1 98 ? 33.723 -41.694 4.514 1.00 66.55 123 PRO A CA 1
ATOM 647 C C . PRO A 1 98 ? 33.458 -41.629 3.010 1.00 66.12 123 PRO A C 1
ATOM 648 O O . PRO A 1 98 ? 33.455 -40.557 2.415 1.00 62.23 123 PRO A O 1
ATOM 652 N N . THR A 1 99 ? 33.164 -42.783 2.422 1.00 69.07 124 THR A N 1
ATOM 653 C CA . THR A 1 99 ? 32.742 -42.895 1.027 1.00 69.60 124 THR A CA 1
ATOM 654 C C . THR A 1 99 ? 31.748 -44.039 0.931 1.00 70.29 124 THR A C 1
ATOM 655 O O . THR A 1 99 ? 31.661 -44.854 1.859 1.00 67.87 124 THR A O 1
ATOM 659 N N . PRO A 1 100 ? 30.998 -44.108 -0.186 1.00 71.03 125 PRO A N 1
ATOM 660 C CA . PRO A 1 100 ? 30.175 -45.285 -0.465 1.00 67.52 125 PRO A CA 1
ATOM 661 C C . PRO A 1 100 ? 30.967 -46.553 -0.197 1.00 68.08 125 PRO A C 1
ATOM 662 O O . PRO A 1 100 ? 30.451 -47.511 0.400 1.00 72.58 125 PRO A O 1
ATOM 666 N N . ALA A 1 101 ? 32.233 -46.533 -0.601 1.00 69.34 126 ALA A N 1
ATOM 667 C CA . ALA A 1 101 ? 33.086 -47.701 -0.462 1.00 60.40 126 ALA A CA 1
ATOM 668 C C . ALA A 1 101 ? 33.485 -47.965 0.985 1.00 62.23 126 ALA A C 1
ATOM 669 O O . ALA A 1 101 ? 33.553 -49.117 1.412 1.00 65.56 126 ALA A O 1
ATOM 671 N N . SER A 1 102 ? 33.763 -46.896 1.727 1.00 64.59 127 SER A N 1
ATOM 672 C CA . SER A 1 102 ? 34.239 -47.008 3.109 1.00 65.70 127 SER A CA 1
ATOM 673 C C . SER A 1 102 ? 33.174 -47.179 4.205 1.00 69.26 127 SER A C 1
ATOM 674 O O . SER A 1 102 ? 33.440 -47.868 5.208 1.00 66.10 127 SER A O 1
ATOM 677 N N . THR A 1 103 ? 32.006 -46.537 4.035 1.00 62.18 128 THR A N 1
ATOM 678 C CA . THR A 1 103 ? 31.029 -46.435 5.128 1.00 63.99 128 THR A CA 1
ATOM 679 C C . THR A 1 103 ? 30.442 -47.786 5.490 1.00 68.69 128 THR A C 1
ATOM 680 O O . THR A 1 103 ? 30.386 -48.720 4.672 1.00 60.19 128 THR A O 1
ATOM 684 N N . CYS A 1 104 ? 30.002 -47.882 6.733 1.00 65.11 129 CYS A N 1
ATOM 685 C CA . CYS A 1 104 ? 29.500 -49.144 7.220 1.00 70.31 129 CYS A CA 1
ATOM 686 C C . CYS A 1 104 ? 28.577 -48.998 8.435 1.00 70.99 129 CYS A C 1
ATOM 687 O O . CYS A 1 104 ? 28.508 -47.942 9.079 1.00 61.91 129 CYS A O 1
ATOM 690 N N . THR A 1 105 ? 27.858 -50.081 8.708 1.00 67.39 130 THR A N 1
ATOM 691 C CA . THR A 1 105 ? 26.891 -50.160 9.789 1.00 64.10 130 THR A CA 1
ATOM 692 C C . THR A 1 105 ? 27.366 -51.176 10.800 1.00 64.69 130 THR A C 1
ATOM 693 O O . THR A 1 105 ? 27.299 -50.918 11.999 1.00 74.24 130 THR A O 1
ATOM 697 N N . SER A 1 106 ? 27.733 -52.366 10.335 1.00 57.55 131 SER A N 1
ATOM 698 C CA . SER A 1 106 ? 28.303 -53.376 11.235 1.00 71.29 131 SER A CA 1
ATOM 699 C C . SER A 1 106 ? 29.746 -53.828 10.911 1.00 72.43 131 SER A C 1
ATOM 700 O O . SER A 1 106 ? 30.217 -53.713 9.771 1.00 67.83 131 SER A O 1
ATOM 703 N N . HIS A 1 107 ? 30.420 -54.392 11.912 1.00 66.03 132 HIS A N 1
ATOM 704 C CA . HIS A 1 107 ? 31.745 -54.972 11.717 1.00 67.25 132 HIS A CA 1
ATOM 705 C C . HIS A 1 107 ? 31.784 -55.977 10.565 1.00 73.31 132 HIS A C 1
ATOM 706 O O . HIS A 1 107 ? 32.852 -56.278 10.023 1.00 78.60 132 HIS A O 1
ATOM 713 N N . ARG A 1 108 ? 30.626 -56.527 10.219 1.00 77.13 133 ARG A N 1
ATOM 714 C CA . ARG A 1 108 ? 30.532 -57.480 9.120 1.00 77.88 133 ARG A CA 1
ATOM 715 C C . ARG A 1 108 ? 30.830 -56.830 7.771 1.00 78.51 133 ARG A C 1
ATOM 716 O O . ARG A 1 108 ? 31.321 -57.494 6.854 1.00 75.29 133 ARG A O 1
ATOM 724 N N . ASP A 1 109 ? 30.534 -55.537 7.657 1.00 69.74 134 ASP A N 1
ATOM 725 C CA . ASP A 1 109 ? 30.761 -54.809 6.418 1.00 69.31 134 ASP A CA 1
ATOM 726 C C . ASP A 1 109 ? 32.231 -54.742 6.030 1.00 72.49 134 ASP A C 1
ATOM 727 O O . ASP A 1 109 ? 32.563 -54.475 4.876 1.00 74.34 134 ASP A O 1
ATOM 732 N N . CYS A 1 110 ? 33.106 -54.967 7.002 1.00 71.96 135 CYS A N 1
ATOM 733 C CA . CYS A 1 110 ? 34.530 -54.794 6.798 1.00 65.38 135 CYS A CA 1
ATOM 734 C C . CYS A 1 110 ? 35.263 -56.126 6.932 1.00 68.01 135 CYS A C 1
ATOM 735 O O . CYS A 1 110 ? 35.451 -56.632 8.044 1.00 71.41 135 CYS A O 1
ATOM 738 N N . LYS A 1 111 ? 35.717 -56.681 5.814 1.00 62.96 136 LYS A N 1
ATOM 739 C CA . LYS A 1 111 ? 36.471 -57.931 5.878 1.00 65.67 136 LYS A CA 1
ATOM 740 C C . LYS A 1 111 ? 37.917 -57.622 6.248 1.00 68.22 136 LYS A C 1
ATOM 741 O O . LYS A 1 111 ? 38.561 -56.799 5.594 1.00 69.65 136 LYS A O 1
ATOM 743 N N . ARG A 1 112 ? 38.427 -58.264 7.295 1.00 66.13 137 ARG A N 1
ATOM 744 C CA . ARG A 1 112 ? 39.822 -58.069 7.669 1.00 63.85 137 ARG A CA 1
ATOM 745 C C . ARG A 1 112 ? 40.736 -58.416 6.513 1.00 66.44 137 ARG A C 1
ATOM 746 O O . ARG A 1 112 ? 40.544 -59.428 5.842 1.00 61.37 137 ARG A O 1
ATOM 754 N N . GLY A 1 113 ? 41.715 -57.547 6.278 1.00 68.91 138 GLY A N 1
ATOM 755 C CA . GLY A 1 113 ? 42.712 -57.779 5.258 1.00 62.17 138 GLY A CA 1
ATOM 756 C C . GLY A 1 113 ? 42.350 -57.191 3.915 1.00 60.28 138 GLY A C 1
ATOM 757 O O . GLY A 1 113 ? 43.227 -57.024 3.074 1.00 62.72 138 GLY A O 1
ATOM 758 N N . PHE A 1 114 ? 41.072 -56.887 3.703 1.00 61.99 139 PHE A N 1
ATOM 759 C CA . PHE A 1 114 ? 40.635 -56.287 2.440 1.00 64.58 139 PHE A CA 1
ATOM 760 C C . PHE A 1 114 ? 41.379 -54.977 2.226 1.00 62.93 139 PHE A C 1
ATOM 761 O O . PHE A 1 114 ? 41.401 -54.111 3.092 1.00 61.47 139 PHE A O 1
ATOM 769 N N . ASN A 1 115 ? 42.061 -54.872 1.100 1.00 64.44 140 ASN A N 1
ATOM 770 C CA . ASN A 1 115 ? 42.804 -53.667 0.796 1.00 65.23 140 ASN A CA 1
ATOM 771 C C . ASN A 1 115 ? 42.675 -53.368 -0.689 1.00 68.35 140 ASN A C 1
ATOM 772 O O . ASN A 1 115 ? 43.329 -54.027 -1.503 1.00 75.18 140 ASN A O 1
ATOM 777 N N . ASP A 1 116 ? 41.913 -52.334 -1.039 1.00 68.44 141 ASP A N 1
ATOM 778 C CA . ASP A 1 116 ? 41.707 -51.964 -2.446 1.00 65.50 141 ASP A CA 1
ATOM 779 C C . ASP A 1 116 ? 42.395 -50.642 -2.722 1.00 62.76 141 ASP A C 1
ATOM 780 O O . ASP A 1 116 ? 42.461 -49.774 -1.844 1.00 60.46 141 ASP A O 1
ATOM 785 N N . ALA A 1 117 ? 42.889 -50.494 -3.949 1.00 63.58 142 ALA A N 1
ATOM 786 C CA . ALA A 1 117 ? 43.723 -49.360 -4.341 1.00 58.21 142 ALA A CA 1
ATOM 787 C C . ALA A 1 117 ? 43.184 -47.992 -3.936 1.00 63.34 142 ALA A C 1
ATOM 788 O O . ALA A 1 117 ? 43.972 -47.076 -3.681 1.00 66.24 142 ALA A O 1
ATOM 790 N N . ARG A 1 118 ? 41.862 -47.828 -3.896 1.00 57.33 143 ARG A N 1
ATOM 791 C CA . ARG A 1 118 ? 41.313 -46.521 -3.554 1.00 53.29 143 ARG A CA 1
ATOM 792 C C . ARG A 1 118 ? 40.886 -46.354 -2.093 1.00 58.48 143 ARG A C 1
ATOM 793 O O . ARG A 1 118 ? 40.350 -45.312 -1.706 1.00 60.94 143 ARG A O 1
ATOM 801 N N . GLY A 1 119 ? 41.118 -47.377 -1.279 1.00 60.85 144 GLY A N 1
ATOM 802 C CA . GLY A 1 119 ? 40.837 -47.284 0.147 1.00 58.48 144 GLY A CA 1
ATOM 803 C C . GLY A 1 119 ? 42.023 -46.733 0.921 1.00 64.75 144 GLY A C 1
ATOM 804 O O . GLY A 1 119 ? 43.159 -46.779 0.442 1.00 69.29 144 GLY A O 1
ATOM 805 N N . ASP A 1 120 ? 41.763 -46.239 2.127 1.00 60.39 145 ASP A N 1
ATOM 806 C CA . ASP A 1 120 ? 42.777 -45.589 2.950 1.00 55.54 145 ASP A CA 1
ATOM 807 C C . ASP A 1 120 ? 43.808 -46.513 3.611 1.00 60.88 145 ASP A C 1
ATOM 808 O O . ASP A 1 120 ? 44.750 -46.043 4.253 1.00 63.85 145 ASP A O 1
ATOM 813 N N . GLY A 1 121 ? 43.641 -47.819 3.452 1.00 58.73 146 GLY A N 1
ATOM 814 C CA . GLY A 1 121 ? 44.548 -48.763 4.069 1.00 58.14 146 GLY A CA 1
ATOM 815 C C . GLY A 1 121 ? 43.991 -50.175 4.080 1.00 63.56 146 GLY A C 1
ATOM 816 O O . GLY A 1 121 ? 43.045 -50.485 3.342 1.00 61.42 146 GLY A O 1
ATOM 817 N N . VAL A 1 122 ? 44.592 -51.020 4.918 1.00 54.77 147 VAL A N 1
ATOM 818 C CA . VAL A 1 122 ? 44.207 -52.415 5.073 1.00 58.00 147 VAL A CA 1
ATOM 819 C C . VAL A 1 122 ? 43.220 -52.610 6.215 1.00 62.12 147 VAL A C 1
ATOM 820 O O . VAL A 1 122 ? 43.514 -52.251 7.358 1.00 61.75 147 VAL A O 1
ATOM 824 N N . ARG A 1 123 ? 42.068 -53.209 5.921 1.00 61.07 148 ARG A N 1
ATOM 825 C CA . ARG A 1 123 ? 40.991 -53.290 6.904 1.00 63.83 148 ARG A CA 1
ATOM 826 C C . ARG A 1 123 ? 41.286 -54.249 8.070 1.00 67.28 148 ARG A C 1
ATOM 827 O O . ARG A 1 123 ? 41.891 -55.318 7.885 1.00 62.06 148 ARG A O 1
ATOM 835 N N . THR A 1 124 ? 40.855 -53.848 9.267 1.00 62.95 149 THR A N 1
ATOM 836 C CA . THR A 1 124 ? 41.133 -54.602 10.493 1.00 66.36 149 THR A CA 1
ATOM 837 C C . THR A 1 124 ? 40.378 -55.941 10.744 1.00 72.82 149 THR A C 1
ATOM 838 O O . THR A 1 124 ? 40.922 -56.810 11.435 1.00 73.49 149 THR A O 1
ATOM 842 N N . GLY A 1 125 ? 39.154 -56.122 10.229 1.00 66.82 150 GLY A N 1
ATOM 843 C CA . GLY A 1 125 ? 38.223 -55.057 9.933 1.00 69.10 150 GLY A CA 1
ATOM 844 C C . GLY A 1 125 ? 37.252 -54.910 11.086 1.00 78.40 150 GLY A C 1
ATOM 845 O O . GLY A 1 125 ? 36.769 -55.899 11.646 1.00 77.88 150 GLY A O 1
ATOM 846 N N . ARG A 1 126 ? 36.882 -53.672 11.365 1.00 75.56 151 ARG A N 1
ATOM 847 C CA . ARG A 1 126 ? 35.976 -53.356 12.445 1.00 68.24 151 ARG A CA 1
ATOM 848 C C . ARG A 1 126 ? 35.263 -52.176 11.875 1.00 73.53 151 ARG A C 1
ATOM 849 O O . ARG A 1 126 ? 35.861 -51.422 11.114 1.00 75.96 151 ARG A O 1
ATOM 854 N N . CYS A 1 127 ? 33.989 -52.012 12.190 1.00 69.75 152 CYS A N 1
ATOM 855 C CA . CYS A 1 127 ? 33.307 -50.805 11.793 1.00 63.33 152 CYS A CA 1
ATOM 856 C C . CYS A 1 127 ? 33.449 -49.882 12.987 1.00 69.68 152 CYS A C 1
ATOM 857 O O . CYS A 1 127 ? 33.085 -50.264 14.101 1.00 70.20 152 CYS A O 1
ATOM 860 N N . VAL A 1 128 ? 34.010 -48.692 12.778 1.00 65.59 153 VAL A N 1
ATOM 861 C CA . VAL A 1 128 ? 34.289 -47.780 13.888 1.00 62.49 153 VAL A CA 1
ATOM 862 C C . VAL A 1 128 ? 33.756 -46.398 13.571 1.00 67.64 153 VAL A C 1
ATOM 863 O O . VAL A 1 128 ? 33.559 -46.061 12.406 1.00 67.62 153 VAL A O 1
ATOM 867 N N . SER A 1 129 ? 33.515 -45.588 14.596 1.00 66.76 154 SER A N 1
ATOM 868 C CA . SER A 1 129 ? 32.922 -44.279 14.348 1.00 68.29 154 SER A CA 1
ATOM 869 C C . SER A 1 129 ? 33.921 -43.369 13.654 1.00 71.03 154 SER A C 1
ATOM 870 O O . SER A 1 129 ? 35.039 -43.180 14.141 1.00 68.16 154 SER A O 1
ATOM 873 N N . TYR A 1 130 ? 33.530 -42.850 12.492 1.00 71.26 155 TYR A N 1
ATOM 874 C CA . TYR A 1 130 ? 34.266 -41.771 11.847 1.00 68.56 155 TYR A CA 1
ATOM 875 C C . TYR A 1 130 ? 33.845 -40.435 12.424 1.00 74.83 155 TYR A C 1
ATOM 876 O O . TYR A 1 130 ? 34.631 -39.482 12.501 1.00 77.56 155 TYR A O 1
ATOM 885 N N . SER A 1 131 ? 32.574 -40.359 12.786 1.00 79.06 156 SER A N 1
ATOM 886 C CA . SER A 1 131 ? 31.995 -39.132 13.302 1.00 81.50 156 SER A CA 1
ATOM 887 C C . SER A 1 131 ? 30.879 -39.497 14.262 1.00 87.27 156 SER A C 1
ATOM 888 O O . SER A 1 131 ? 30.729 -40.664 14.644 1.00 87.74 156 SER A O 1
ATOM 891 N N . ALA A 1 132 ? 30.109 -38.493 14.664 1.00 88.32 157 ALA A N 1
ATOM 892 C CA . ALA A 1 132 ? 28.942 -38.724 15.490 1.00 91.14 157 ALA A CA 1
ATOM 893 C C . ALA A 1 132 ? 27.906 -39.442 14.623 1.00 97.16 157 ALA A C 1
ATOM 894 O O . ALA A 1 132 ? 27.335 -40.466 15.018 1.00 89.24 157 ALA A O 1
ATOM 896 N N . SER A 1 133 ? 27.713 -38.898 13.422 1.00 92.92 158 SER A N 1
ATOM 897 C CA . SER A 1 133 ? 26.746 -39.392 12.445 1.00 88.20 158 SER A CA 1
ATOM 898 C C . SER A 1 133 ? 27.158 -40.673 11.682 1.00 93.96 158 SER A C 1
ATOM 899 O O . SER A 1 133 ? 26.345 -41.586 11.526 1.00 97.36 158 SER A O 1
ATOM 902 N N . VAL A 1 134 ? 28.409 -40.744 11.219 1.00 88.81 159 VAL A N 1
ATOM 903 C CA . VAL A 1 134 ? 28.837 -41.791 10.282 1.00 79.19 159 VAL A CA 1
ATOM 904 C C . VAL A 1 134 ? 29.812 -42.824 10.878 1.00 74.97 159 VAL A C 1
ATOM 905 O O . VAL A 1 134 ? 30.580 -42.521 11.782 1.00 77.56 159 VAL A O 1
ATOM 909 N N . LYS A 1 135 ? 29.752 -44.051 10.373 1.00 68.91 160 LYS A N 1
ATOM 910 C CA . LYS A 1 135 ? 30.697 -45.094 10.739 1.00 69.35 160 LYS A CA 1
ATOM 911 C C . LYS A 1 135 ? 31.411 -45.636 9.493 1.00 73.41 160 LYS A C 1
ATOM 912 O O . LYS A 1 135 ? 30.853 -45.645 8.389 1.00 70.08 160 LYS A O 1
ATOM 918 N N . THR A 1 136 ? 32.643 -46.103 9.690 1.00 75.76 161 THR A N 1
ATOM 919 C CA . THR A 1 136 ? 33.546 -46.429 8.590 1.00 70.78 161 THR A CA 1
ATOM 920 C C . THR A 1 136 ? 34.490 -47.579 8.960 1.00 70.05 161 THR A C 1
ATOM 921 O O . THR A 1 136 ? 34.818 -47.775 10.138 1.00 69.43 161 THR A O 1
ATOM 925 N N . CYS A 1 137 ? 34.896 -48.363 7.967 1.00 61.18 162 CYS A N 1
ATOM 926 C CA . CYS A 1 137 ? 35.853 -49.422 8.221 1.00 67.75 162 CYS A CA 1
ATOM 927 C C . CYS A 1 137 ? 37.162 -48.895 8.828 1.00 64.63 162 CYS A C 1
ATOM 928 O O . CYS A 1 137 ? 37.770 -47.966 8.310 1.00 68.79 162 CYS A O 1
ATOM 931 N N . GLU A 1 138 ? 37.567 -49.483 9.946 1.00 62.88 163 GLU A N 1
ATOM 932 C CA . GLU A 1 138 ? 38.881 -49.233 10.527 1.00 65.22 163 GLU A CA 1
ATOM 933 C C . GLU A 1 138 ? 40.010 -49.864 9.686 1.00 64.28 163 GLU A C 1
ATOM 934 O O . GLU A 1 138 ? 40.001 -51.058 9.377 1.00 67.65 163 GLU A O 1
ATOM 940 N N . VAL A 1 139 ? 40.976 -49.040 9.308 1.00 63.53 164 VAL A N 1
ATOM 941 C CA . VAL A 1 139 ? 42.121 -49.500 8.545 1.00 62.99 164 VAL A CA 1
ATOM 942 C C . VAL A 1 139 ? 43.430 -49.287 9.291 1.00 59.18 164 VAL A C 1
ATOM 943 O O . VAL A 1 139 ? 43.585 -48.325 10.052 1.00 58.91 164 VAL A O 1
ATOM 947 N N . LEU A 1 140 ? 44.354 -50.210 9.056 1.00 56.41 165 LEU A N 1
ATOM 948 C CA . LEU A 1 140 ? 45.762 -50.061 9.395 1.00 60.22 165 LEU A CA 1
ATOM 949 C C . LEU A 1 140 ? 46.481 -49.200 8.316 1.00 59.73 165 LEU A C 1
ATOM 950 O O . LEU A 1 140 ? 46.529 -49.567 7.146 1.00 59.27 165 LEU A O 1
ATOM 955 N N . SER A 1 141 ? 47.049 -48.065 8.721 1.00 56.49 166 SER A N 1
ATOM 956 C CA . SER A 1 141 ? 47.477 -47.038 7.775 1.00 53.31 166 SER A CA 1
ATOM 957 C C . SER A 1 141 ? 48.449 -46.067 8.444 1.00 56.12 166 SER A C 1
ATOM 958 O O . SER A 1 141 ? 48.777 -46.224 9.634 1.00 58.27 166 SER A O 1
ATOM 961 N N . TRP A 1 142 ? 48.896 -45.058 7.696 1.00 49.66 167 TRP A N 1
ATOM 962 C CA . TRP A 1 142 ? 49.577 -43.932 8.330 1.00 53.21 167 TRP A CA 1
ATOM 963 C C . TRP A 1 142 ? 48.482 -42.994 8.820 1.00 51.37 167 TRP A C 1
ATOM 964 O O . TRP A 1 142 ? 47.810 -42.326 8.021 1.00 52.29 167 TRP A O 1
ATOM 975 N N . CYS A 1 143 ? 48.364 -42.876 10.137 1.00 52.64 168 CYS A N 1
ATOM 976 C CA . CYS A 1 143 ? 47.220 -42.206 10.751 1.00 55.34 168 CYS A CA 1
ATOM 977 C C . CYS A 1 143 ? 47.668 -41.057 11.646 1.00 52.22 168 CYS A C 1
ATOM 978 O O . CYS A 1 143 ? 48.661 -41.171 12.379 1.00 55.23 168 CYS A O 1
ATOM 981 N N . PRO A 1 144 ? 46.910 -39.958 11.644 1.00 52.04 169 PRO A N 1
ATOM 982 C CA . PRO A 1 144 ? 45.636 -39.696 10.969 1.00 56.18 169 PRO A CA 1
ATOM 983 C C . PRO A 1 144 ? 45.725 -39.604 9.457 1.00 54.11 169 PRO A C 1
ATOM 984 O O . PRO A 1 144 ? 46.794 -39.340 8.926 1.00 55.55 169 PRO A O 1
ATOM 988 N N . LEU A 1 145 ? 44.602 -39.827 8.783 1.00 53.75 170 LEU A N 1
ATOM 989 C CA . LEU A 1 145 ? 44.568 -39.766 7.333 1.00 53.76 170 LEU A CA 1
ATOM 990 C C . LEU A 1 145 ? 44.590 -38.316 6.911 1.00 56.21 170 LEU A C 1
ATOM 991 O O . LEU A 1 145 ? 44.181 -37.426 7.663 1.00 54.02 170 LEU A O 1
ATOM 996 N N . GLU A 1 146 ? 45.065 -38.083 5.698 1.00 54.32 171 GLU A N 1
ATOM 997 C CA . GLU A 1 146 ? 44.955 -36.771 5.096 1.00 55.85 171 GLU A CA 1
ATOM 998 C C . GLU A 1 146 ? 43.495 -36.349 4.932 1.00 56.44 171 GLU A C 1
ATOM 999 O O . GLU A 1 146 ? 42.691 -37.069 4.341 1.00 62.31 171 GLU A O 1
ATOM 1005 N N . LYS A 1 147 ? 43.173 -35.164 5.438 1.00 59.15 172 LYS A N 1
ATOM 1006 C CA . LYS A 1 147 ? 41.808 -34.642 5.399 1.00 65.07 172 LYS A CA 1
ATOM 1007 C C . LYS A 1 147 ? 41.368 -34.449 3.945 1.00 63.93 172 LYS A C 1
ATOM 1008 O O . LYS A 1 147 ? 42.193 -34.350 3.040 1.00 64.70 172 LYS A O 1
ATOM 1010 N N . ILE A 1 148 ? 40.067 -34.451 3.710 1.00 69.65 173 ILE A N 1
ATOM 1011 C CA . ILE A 1 148 ? 39.570 -34.335 2.343 1.00 75.11 173 ILE A CA 1
ATOM 1012 C C . ILE A 1 148 ? 39.047 -32.924 2.109 1.00 71.18 173 ILE A C 1
ATOM 1013 O O . ILE A 1 148 ? 38.030 -32.529 2.675 1.00 75.94 173 ILE A O 1
ATOM 1018 N N . VAL A 1 149 ? 39.767 -32.166 1.287 1.00 68.52 174 VAL A N 1
ATOM 1019 C CA . VAL A 1 149 ? 39.561 -30.726 1.157 1.00 67.57 174 VAL A CA 1
ATOM 1020 C C . VAL A 1 149 ? 40.059 -30.285 -0.197 1.00 68.67 174 VAL A C 1
ATOM 1021 O O . VAL A 1 149 ? 40.777 -31.021 -0.869 1.00 71.69 174 VAL A O 1
ATOM 1025 N N . ASP A 1 150 ? 39.664 -29.088 -0.604 1.00 68.26 175 ASP A N 1
ATOM 1026 C CA . ASP A 1 150 ? 40.203 -28.496 -1.814 1.00 69.58 175 ASP A CA 1
ATOM 1027 C C . ASP A 1 150 ? 41.531 -27.835 -1.449 1.00 68.96 175 ASP A C 1
ATOM 1028 O O . 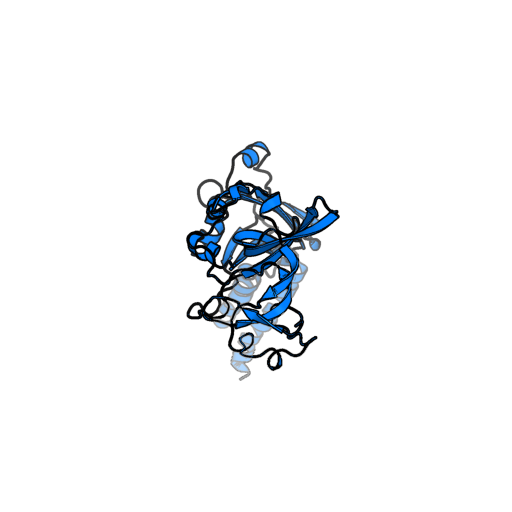ASP A 1 150 ? 41.728 -27.429 -0.303 1.00 65.96 175 ASP A O 1
ATOM 1033 N N . PRO A 1 151 ? 42.462 -27.749 -2.407 1.00 66.30 176 PRO A N 1
ATOM 1034 C CA . PRO A 1 151 ? 43.717 -27.063 -2.087 1.00 63.23 176 PRO A CA 1
ATOM 1035 C C . PRO A 1 151 ? 43.483 -25.566 -1.916 1.00 61.66 176 PRO A C 1
ATOM 1036 O O . PRO A 1 151 ? 42.661 -24.999 -2.634 1.00 64.62 176 PRO A O 1
ATOM 1040 N N . PRO A 1 152 ? 44.208 -24.933 -0.990 1.00 58.67 177 PRO A N 1
ATOM 1041 C CA . PRO A 1 152 ? 44.000 -23.527 -0.629 1.00 57.69 177 PRO A CA 1
ATOM 1042 C C . PRO A 1 152 ? 43.933 -22.582 -1.839 1.00 61.55 177 PRO A C 1
ATOM 1043 O O . PRO A 1 152 ? 44.748 -22.683 -2.761 1.00 58.90 177 PRO A O 1
ATOM 1047 N N . ASN A 1 153 ? 42.916 -21.724 -1.867 1.00 61.85 178 ASN A N 1
ATOM 1048 C CA . ASN A 1 153 ? 42.892 -20.574 -2.767 1.00 57.15 178 ASN A CA 1
ATOM 1049 C C . ASN A 1 153 ? 42.748 -19.290 -1.966 1.00 58.19 178 ASN A C 1
ATOM 1050 O O . ASN A 1 153 ? 41.732 -19.101 -1.327 1.00 69.20 178 ASN A O 1
ATOM 1055 N N . PRO A 1 154 ? 43.738 -18.391 -1.983 1.00 62.28 179 PRO A N 1
ATOM 1056 C CA . PRO A 1 154 ? 44.996 -18.298 -2.735 1.00 67.04 179 PRO A CA 1
ATOM 1057 C C . PRO A 1 154 ? 45.932 -19.420 -2.331 1.00 58.66 179 PRO A C 1
ATOM 1058 O O . PRO A 1 154 ? 45.755 -19.967 -1.235 1.00 56.89 179 PRO A O 1
ATOM 1062 N N . PRO A 1 155 ? 46.904 -19.756 -3.196 1.00 59.40 180 PRO A N 1
ATOM 1063 C CA . PRO A 1 155 ? 47.802 -20.880 -2.908 1.00 56.65 180 PRO A CA 1
ATOM 1064 C C . PRO A 1 155 ? 48.779 -20.508 -1.803 1.00 53.01 180 PRO A C 1
ATOM 1065 O O . PRO A 1 155 ? 49.169 -19.343 -1.722 1.00 58.10 180 PRO A O 1
ATOM 1069 N N . LEU A 1 156 ? 49.135 -21.471 -0.955 1.00 52.91 181 LEU A N 1
ATOM 1070 C CA . LEU A 1 156 ? 50.045 -21.247 0.175 1.00 54.51 181 LEU A CA 1
ATOM 1071 C C . LEU A 1 156 ? 51.365 -20.617 -0.235 1.00 54.62 181 LEU A C 1
ATOM 1072 O O . LEU A 1 156 ? 51.875 -19.712 0.425 1.00 56.36 181 LEU A O 1
ATOM 1077 N N . LEU A 1 157 ? 51.911 -21.119 -1.332 1.00 53.35 182 LEU A N 1
ATOM 1078 C CA . LEU A 1 157 ? 53.218 -20.699 -1.835 1.00 57.74 182 LEU A CA 1
ATOM 1079 C C . LEU A 1 157 ? 53.186 -19.593 -2.887 1.00 54.71 182 LEU A C 1
ATOM 1080 O O . LEU A 1 157 ? 54.073 -19.522 -3.736 1.00 54.00 182 LEU A O 1
ATOM 1085 N N . ALA A 1 158 ? 52.102 -18.823 -2.897 1.00 54.77 183 ALA A N 1
ATOM 1086 C CA . ALA A 1 158 ? 51.932 -17.708 -3.839 1.00 58.64 183 ALA A CA 1
ATOM 1087 C C . ALA A 1 158 ? 53.212 -16.873 -4.063 1.00 55.85 183 ALA A C 1
ATOM 1088 O O . ALA A 1 158 ? 53.520 -16.493 -5.197 1.00 55.96 183 ALA A O 1
ATOM 1090 N N . ASP A 1 159 ? 53.978 -16.646 -3.002 1.00 51.75 184 ASP A N 1
ATOM 1091 C CA . ASP A 1 159 ? 55.252 -15.929 -3.094 1.00 52.54 184 ASP A CA 1
ATOM 1092 C C . ASP A 1 159 ? 56.211 -16.468 -4.171 1.00 55.90 184 ASP A C 1
ATOM 1093 O O . ASP A 1 159 ? 57.133 -15.763 -4.615 1.00 56.21 184 ASP A O 1
ATOM 1098 N N . ALA A 1 160 ? 55.992 -17.724 -4.564 1.00 56.41 185 ALA A N 1
ATOM 1099 C CA . ALA A 1 160 ? 56.763 -18.397 -5.602 1.00 51.87 185 ALA A CA 1
ATOM 1100 C C . ALA A 1 160 ? 56.739 -17.642 -6.920 1.00 54.34 185 ALA A C 1
ATOM 1101 O O . ALA A 1 160 ? 57.636 -17.796 -7.753 1.00 52.16 185 ALA A O 1
ATOM 1103 N N . GLU A 1 161 ? 55.691 -16.854 -7.129 1.00 54.01 186 GLU A N 1
ATOM 1104 C CA . GLU A 1 161 ? 55.600 -16.071 -8.342 1.00 53.74 186 GLU A CA 1
ATOM 1105 C C . GLU A 1 161 ? 56.822 -15.164 -8.486 1.00 53.95 186 GLU A C 1
ATOM 1106 O O . GLU A 1 161 ? 57.307 -14.920 -9.589 1.00 52.68 186 GLU A O 1
ATOM 1112 N N . ARG A 1 162 ? 57.348 -14.697 -7.364 1.00 50.61 187 ARG A N 1
ATOM 1113 C CA . ARG A 1 162 ? 58.494 -13.812 -7.429 1.00 55.15 187 ARG A CA 1
ATOM 1114 C C . ARG A 1 162 ? 59.868 -14.516 -7.454 1.00 56.84 187 ARG A C 1
ATOM 1115 O O . ARG A 1 162 ? 60.889 -13.839 -7.506 1.00 61.99 187 ARG A O 1
ATOM 1120 N N . PHE A 1 163 ? 59.897 -15.853 -7.415 1.00 53.78 188 PHE A N 1
ATOM 1121 C CA . PHE A 1 163 ? 61.160 -16.614 -7.448 1.00 54.16 188 PHE A CA 1
ATOM 1122 C C . PHE A 1 163 ? 61.873 -16.385 -8.778 1.00 55.57 188 PHE A C 1
ATOM 1123 O O . PHE A 1 163 ? 61.251 -16.020 -9.777 1.00 55.83 188 PHE A O 1
ATOM 1131 N N . THR A 1 164 ? 63.179 -16.614 -8.802 1.00 53.01 189 THR A N 1
ATOM 1132 C CA . THR A 1 164 ? 63.895 -16.576 -10.064 1.00 48.28 189 THR A CA 1
ATOM 1133 C C . THR A 1 164 ? 64.5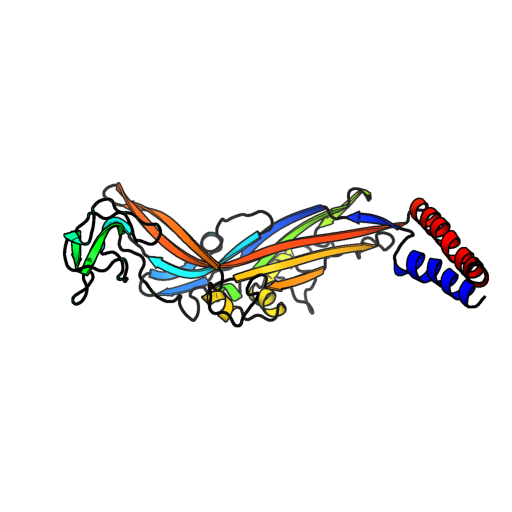67 -17.915 -10.360 1.00 57.19 189 THR A C 1
ATOM 1134 O O . THR A 1 164 ? 64.852 -18.720 -9.451 1.00 55.49 189 THR A O 1
ATOM 1138 N N . VAL A 1 165 ? 64.799 -18.162 -11.645 1.00 53.46 190 VAL A N 1
ATOM 1139 C CA . VAL A 1 165 ? 65.472 -19.371 -12.066 1.00 50.40 190 VAL A CA 1
ATOM 1140 C C . VAL A 1 165 ? 66.554 -19.028 -13.086 1.00 53.77 190 VAL A C 1
ATOM 1141 O O . VAL A 1 165 ? 66.295 -18.412 -14.130 1.00 50.75 190 VAL A O 1
ATOM 1145 N N . LEU A 1 166 ? 67.783 -19.406 -12.751 1.00 58.50 191 LEU A N 1
ATOM 1146 C CA . LEU A 1 166 ? 68.892 -19.328 -13.686 1.00 54.90 191 LEU A CA 1
ATOM 1147 C C . LEU A 1 166 ? 68.823 -20.575 -14.552 1.00 51.14 191 LEU A C 1
ATOM 1148 O O . LEU A 1 166 ? 68.857 -21.683 -14.038 1.00 52.59 191 LEU A O 1
ATOM 1153 N N . ILE A 1 167 ? 68.684 -20.379 -15.858 1.00 50.25 192 ILE A N 1
ATOM 1154 C CA . ILE A 1 167 ? 68.757 -21.466 -16.815 1.00 51.30 192 ILE A CA 1
ATOM 1155 C C . ILE A 1 167 ? 70.109 -21.424 -17.552 1.00 57.22 192 ILE A C 1
ATOM 1156 O O . ILE A 1 167 ? 70.349 -20.570 -18.415 1.00 52.95 192 ILE A O 1
ATOM 1161 N N . LYS A 1 168 ? 70.983 -22.369 -17.218 1.00 56.82 193 LYS A N 1
ATOM 1162 C CA . LYS A 1 168 ? 72.309 -22.415 -17.815 1.00 55.43 193 LYS A CA 1
ATOM 1163 C C . LYS A 1 168 ? 72.398 -23.492 -18.894 1.00 59.17 193 LYS A C 1
ATOM 1164 O O . LYS A 1 168 ? 72.117 -24.659 -18.651 1.00 61.56 193 LYS A O 1
ATOM 1170 N N . ASN A 1 169 ? 72.779 -23.086 -20.096 1.00 61.00 194 ASN A N 1
ATOM 1171 C CA . ASN A 1 169 ? 72.635 -23.937 -21.264 1.00 59.28 194 ASN A CA 1
ATOM 1172 C C . ASN A 1 169 ? 73.896 -23.947 -22.102 1.00 63.08 194 ASN A C 1
ATOM 1173 O O . ASN A 1 169 ? 74.318 -22.9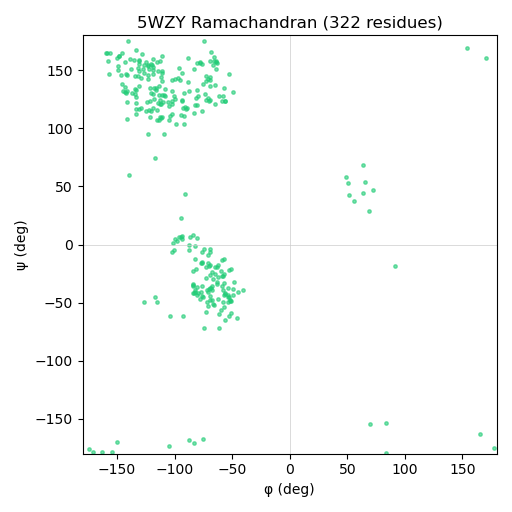22 -22.637 1.00 58.02 194 ASN A O 1
ATOM 1178 N N . ASN A 1 170 ? 74.489 -25.130 -22.200 1.00 68.76 195 ASN A N 1
ATOM 1179 C CA . ASN A 1 170 ? 75.621 -25.372 -23.077 1.00 65.06 195 ASN A CA 1
ATOM 1180 C C . ASN A 1 170 ? 75.203 -26.103 -24.336 1.00 66.09 195 ASN A C 1
ATOM 1181 O O . ASN A 1 170 ? 74.645 -27.193 -24.271 1.00 68.27 195 ASN A O 1
ATOM 1186 N N . ILE A 1 171 ? 75.459 -25.490 -25.483 1.00 66.00 196 ILE A N 1
ATOM 1187 C CA . ILE A 1 171 ? 75.179 -26.133 -26.754 1.00 67.67 196 ILE A CA 1
ATOM 1188 C C . ILE A 1 171 ? 76.447 -26.327 -27.580 1.00 74.05 196 ILE A C 1
ATOM 1189 O O . ILE A 1 171 ? 77.440 -25.585 -27.446 1.00 73.03 196 ILE A O 1
ATOM 1194 N N . ARG A 1 172 ? 76.406 -27.354 -28.418 1.00 73.66 197 ARG A N 1
ATOM 1195 C CA . ARG A 1 172 ? 77.516 -27.681 -29.290 1.00 78.51 197 ARG A CA 1
ATOM 1196 C C . ARG A 1 172 ? 76.989 -28.161 -30.634 1.00 78.44 197 ARG A C 1
ATOM 1197 O O . ARG A 1 172 ? 75.909 -28.769 -30.720 1.00 75.40 197 ARG A O 1
ATOM 1205 N N . TYR A 1 173 ? 77.754 -27.847 -31.674 1.00 81.95 198 TYR A N 1
ATOM 1206 C CA . TYR A 1 173 ? 77.468 -28.265 -33.037 1.00 84.50 198 TYR A CA 1
ATOM 1207 C C . TYR A 1 173 ? 78.666 -29.040 -33.578 1.00 87.15 198 TYR A C 1
ATOM 1208 O O . TYR A 1 173 ? 79.632 -28.436 -34.046 1.00 90.18 198 TYR A O 1
ATOM 1217 N N . PRO A 1 174 ? 78.618 -30.381 -33.476 1.00 87.75 199 PRO A N 1
ATOM 1218 C CA . PRO A 1 174 ? 79.747 -31.262 -33.797 1.00 89.00 199 PRO A CA 1
ATOM 1219 C C . PRO A 1 174 ? 80.356 -31.002 -35.180 1.00 92.22 199 PRO A C 1
ATOM 1220 O O . PRO A 1 174 ? 81.580 -30.880 -35.274 1.00 90.40 199 PRO A O 1
ATOM 1224 N N . LYS A 1 175 ? 79.523 -30.893 -36.218 1.00 90.47 200 LYS A N 1
ATOM 1225 C CA . LYS A 1 175 ? 80.020 -30.712 -37.585 1.00 90.62 200 LYS A CA 1
ATOM 1226 C C . LYS A 1 175 ? 80.867 -29.459 -37.731 1.00 89.84 200 LYS A C 1
ATOM 1227 O O . LYS A 1 175 ? 81.821 -29.434 -38.494 1.00 97.13 200 LYS A O 1
ATOM 1233 N N . PHE A 1 176 ? 80.503 -28.409 -37.020 1.00 84.23 201 PHE A N 1
ATOM 1234 C CA . PHE A 1 176 ? 81.205 -27.152 -37.169 1.00 82.42 201 PHE A CA 1
ATOM 1235 C C . PHE A 1 176 ? 82.248 -26.863 -36.087 1.00 87.05 201 PHE A C 1
ATOM 1236 O O . PHE A 1 176 ? 82.844 -25.779 -36.071 1.00 86.77 201 PHE A O 1
ATOM 1244 N N . ASN A 1 177 ? 82.467 -27.826 -35.191 1.00 85.98 202 ASN A N 1
ATOM 1245 C CA . ASN A 1 177 ? 83.340 -27.620 -34.026 1.00 92.29 202 ASN A CA 1
ATOM 1246 C C . ASN A 1 177 ? 82.937 -26.352 -33.261 1.00 92.01 202 ASN A C 1
ATOM 1247 O O . ASN A 1 177 ? 83.786 -25.564 -32.832 1.00 82.99 202 ASN A O 1
ATOM 1249 N N . PHE A 1 178 ? 81.624 -26.175 -33.107 1.00 93.89 203 PHE A N 1
ATOM 1250 C CA . PHE A 1 178 ? 81.042 -24.961 -32.535 1.00 87.40 203 PHE A CA 1
ATOM 1251 C C . PHE A 1 178 ? 80.467 -25.185 -31.131 1.00 88.22 203 PHE A C 1
ATOM 1252 O O . PHE A 1 178 ? 79.655 -26.093 -30.913 1.00 85.56 203 PHE A O 1
ATOM 1260 N N . ASN A 1 179 ? 80.896 -24.343 -30.193 1.00 83.53 204 ASN A N 1
ATOM 1261 C CA . ASN A 1 179 ? 80.529 -24.455 -28.787 1.00 80.44 204 ASN A CA 1
ATOM 1262 C C . ASN A 1 179 ? 80.116 -23.106 -28.225 1.00 81.41 204 ASN A C 1
ATOM 1263 O O . ASN A 1 179 ? 80.862 -22.139 -28.318 1.00 81.34 204 ASN A O 1
ATOM 1268 N N . LYS A 1 180 ? 78.938 -23.035 -27.624 1.00 79.58 205 LYS A N 1
ATOM 1269 C CA . LYS A 1 180 ? 78.516 -21.785 -27.017 1.00 72.15 205 LYS A CA 1
ATOM 1270 C C . LYS A 1 180 ? 77.640 -22.051 -25.809 1.00 75.11 205 LYS A C 1
ATOM 1271 O O . LYS A 1 180 ? 77.113 -23.144 -25.643 1.00 74.95 205 LYS A O 1
ATOM 1277 N N . ARG A 1 181 ? 77.496 -21.033 -24.971 1.00 75.99 206 ARG A N 1
ATOM 1278 C CA . ARG A 1 181 ? 76.726 -21.103 -23.745 1.00 67.13 206 ARG A CA 1
ATOM 1279 C C . ARG A 1 181 ? 75.665 -20.002 -23.821 1.00 66.11 206 ARG A C 1
ATOM 1280 O O . ARG A 1 181 ? 75.857 -19.017 -24.532 1.00 68.14 206 ARG A O 1
ATOM 1288 N N . ASN A 1 182 ? 74.541 -20.144 -23.121 1.00 65.81 207 ASN A N 1
ATOM 1289 C CA . ASN A 1 182 ? 73.490 -19.121 -23.232 1.00 63.45 207 ASN A CA 1
ATOM 1290 C C . ASN A 1 182 ? 73.817 -17.957 -22.314 1.00 61.84 207 ASN A C 1
ATOM 1291 O O . ASN A 1 182 ? 73.108 -16.948 -22.257 1.00 60.37 207 ASN A O 1
ATOM 1296 N N . ILE A 1 183 ? 74.926 -18.123 -21.609 1.00 62.68 208 ILE A N 1
ATOM 1297 C CA . ILE A 1 183 ? 75.526 -17.050 -20.860 1.00 64.70 208 ILE A CA 1
ATOM 1298 C C . ILE A 1 183 ? 76.508 -16.447 -21.854 1.00 67.91 208 ILE A C 1
ATOM 1299 O O . ILE A 1 183 ? 77.610 -16.967 -22.072 1.00 64.85 208 ILE A O 1
ATOM 1304 N N . LEU A 1 184 ? 76.111 -15.303 -22.404 1.00 66.24 209 LEU A N 1
ATOM 1305 C CA . LEU A 1 184 ? 76.765 -14.714 -23.563 1.00 65.05 209 LEU A CA 1
ATOM 1306 C C . LEU A 1 184 ? 78.026 -13.972 -23.158 1.00 70.96 209 LEU A C 1
ATOM 1307 O O . LEU A 1 184 ? 78.165 -13.563 -22.005 1.00 68.25 209 LEU A O 1
ATOM 1312 N N . PRO A 1 185 ? 78.967 -13.814 -24.101 1.00 73.86 210 PRO A N 1
ATOM 1313 C CA . PRO A 1 185 ? 80.237 -13.125 -23.825 1.00 69.69 210 PRO A CA 1
ATOM 1314 C C . PRO A 1 185 ? 80.074 -11.678 -23.331 1.00 76.60 210 PRO A C 1
ATOM 1315 O O . PRO A 1 185 ? 80.919 -11.223 -22.560 1.00 75.50 210 PRO A O 1
ATOM 1319 N N . ASN A 1 186 ? 78.987 -10.997 -23.694 1.00 69.84 211 ASN A N 1
ATOM 1320 C CA . ASN A 1 186 ? 78.790 -9.599 -23.286 1.00 75.37 211 ASN A CA 1
ATOM 1321 C C . ASN A 1 186 ? 78.262 -9.454 -21.835 1.00 80.84 211 ASN A C 1
ATOM 1322 O O . ASN A 1 186 ? 77.925 -8.351 -21.371 1.00 77.59 211 ASN A O 1
ATOM 1327 N N . ILE A 1 187 ? 78.193 -10.598 -21.153 1.00 78.78 212 ILE A N 1
ATOM 1328 C CA . ILE A 1 187 ? 77.602 -10.784 -19.830 1.00 69.60 212 ILE A CA 1
ATOM 1329 C C . ILE A 1 187 ? 78.767 -11.125 -18.916 1.00 68.35 212 ILE A C 1
ATOM 1330 O O . ILE A 1 187 ? 79.823 -11.523 -19.384 1.00 74.05 212 ILE A O 1
ATOM 1335 N N . ASN A 1 188 ? 78.606 -10.910 -17.623 1.00 67.90 213 ASN A N 1
ATOM 1336 C CA . ASN A 1 188 ? 79.676 -11.162 -16.672 1.00 64.96 213 ASN A CA 1
ATOM 1337 C C . ASN A 1 188 ? 79.061 -11.446 -15.303 1.00 67.83 213 ASN A C 1
ATOM 1338 O O . ASN A 1 188 ? 77.832 -11.441 -15.151 1.00 62.34 213 ASN A O 1
ATOM 1343 N N . SER A 1 189 ? 79.898 -11.666 -14.298 1.00 63.12 214 SER A N 1
ATOM 1344 C CA . SER A 1 189 ? 79.369 -12.069 -13.002 1.00 65.22 214 SER A CA 1
ATOM 1345 C C . SER A 1 189 ? 78.437 -11.075 -12.274 1.00 67.04 214 SER A C 1
ATOM 1346 O O . SER A 1 189 ? 77.364 -11.476 -11.787 1.00 68.75 214 SER A O 1
ATOM 1349 N N . SER A 1 190 ? 78.820 -9.797 -12.205 1.00 66.50 215 SER A N 1
ATOM 1350 C CA . SER A 1 190 ? 77.984 -8.791 -11.524 1.00 65.50 215 SER A CA 1
ATOM 1351 C C . SER A 1 190 ? 76.580 -8.719 -12.124 1.00 60.52 215 SER A C 1
ATOM 1352 O O . SER A 1 190 ? 75.562 -8.636 -11.398 1.00 62.28 215 SER A O 1
ATOM 1355 N N . TYR A 1 191 ? 76.537 -8.742 -13.454 1.00 56.18 216 TYR A N 1
ATOM 1356 C CA . TYR A 1 191 ? 75.278 -8.692 -14.158 1.00 56.06 216 TYR A CA 1
ATOM 1357 C C . TYR A 1 191 ? 74.316 -9.759 -13.608 1.00 64.56 216 TYR A C 1
ATOM 1358 O O . TYR A 1 191 ? 73.149 -9.461 -13.268 1.00 56.02 216 TYR A O 1
ATOM 1367 N N . LEU A 1 192 ? 74.829 -10.989 -13.481 1.00 62.47 217 LEU A N 1
ATOM 1368 C CA . LEU A 1 192 ? 74.078 -12.084 -12.874 1.00 58.20 217 LEU A CA 1
ATOM 1369 C C . LEU A 1 192 ? 73.783 -11.849 -11.396 1.00 61.79 217 LEU A C 1
ATOM 1370 O O . LEU A 1 192 ? 72.831 -12.413 -10.860 1.00 67.51 217 LEU A O 1
ATOM 1375 N N . THR A 1 193 ? 74.605 -11.047 -10.726 1.00 61.32 218 THR A N 1
ATOM 1376 C CA . THR A 1 193 ? 74.291 -10.645 -9.348 1.00 62.97 218 THR A CA 1
ATOM 1377 C C . THR A 1 193 ? 72.997 -9.830 -9.244 1.00 62.74 218 THR A C 1
ATOM 1378 O O . THR A 1 193 ? 72.316 -9.848 -8.220 1.00 63.00 218 THR A O 1
ATOM 1382 N N . HIS A 1 194 ? 72.650 -9.117 -10.307 1.00 62.34 219 HIS A N 1
ATOM 1383 C CA . HIS A 1 194 ? 71.425 -8.285 -10.280 1.00 61.42 219 HIS A CA 1
ATOM 1384 C C . HIS A 1 194 ? 70.310 -8.655 -11.273 1.00 59.67 219 HIS A C 1
ATOM 1385 O O . HIS A 1 194 ? 69.129 -8.558 -10.943 1.00 53.99 219 HIS A O 1
ATOM 1392 N N . CYS A 1 195 ? 70.696 -8.905 -12.523 1.00 56.47 220 CYS A N 1
ATOM 1393 C CA . CYS A 1 195 ? 69.756 -9.052 -13.636 1.00 55.27 220 CYS A CA 1
ATOM 1394 C C . CYS A 1 195 ? 68.600 -10.061 -13.491 1.00 57.77 220 CYS A C 1
ATOM 1395 O O . CYS A 1 195 ? 68.709 -11.109 -12.853 1.00 57.77 220 CYS A O 1
ATOM 1398 N N . VAL A 1 196 ? 67.480 -9.708 -14.108 1.00 57.30 221 VAL A N 1
ATOM 1399 C CA . VAL A 1 196 ? 66.346 -10.599 -14.273 1.00 57.57 221 VAL A CA 1
ATOM 1400 C C . VAL A 1 196 ? 65.846 -10.418 -15.710 1.00 58.53 221 VAL A C 1
ATOM 1401 O O . VAL A 1 196 ? 65.649 -9.298 -16.170 1.00 60.86 221 VAL A O 1
ATOM 1405 N N . PHE A 1 197 ? 65.652 -11.515 -16.428 1.00 61.56 222 PHE A N 1
ATOM 1406 C CA . PHE A 1 197 ? 65.320 -11.428 -17.849 1.00 64.08 222 PHE A CA 1
ATOM 1407 C C . PHE A 1 197 ? 64.077 -10.585 -18.147 1.00 61.88 222 PHE A C 1
ATOM 1408 O O . PHE A 1 197 ? 62.978 -10.867 -17.663 1.00 61.46 222 PHE A O 1
ATOM 1416 N N . SER A 1 198 ? 64.263 -9.579 -18.989 1.00 57.36 223 SER A N 1
ATOM 1417 C CA . SER A 1 198 ? 63.141 -8.914 -19.625 1.00 65.32 223 SER A CA 1
ATOM 1418 C C . SER A 1 198 ? 63.380 -8.792 -21.125 1.00 67.73 223 SER A C 1
ATOM 1419 O O . SER A 1 198 ? 64.522 -8.676 -21.580 1.00 63.79 223 SER A O 1
ATOM 1422 N N . ARG A 1 199 ? 62.291 -8.814 -21.887 1.00 67.83 224 ARG A N 1
ATOM 1423 C CA . ARG A 1 199 ? 62.361 -8.592 -23.323 1.00 68.81 224 ARG A CA 1
ATOM 1424 C C . ARG A 1 199 ? 62.992 -7.233 -23.640 1.00 77.35 224 ARG A C 1
ATOM 1425 O O . ARG A 1 199 ? 63.923 -7.149 -24.455 1.00 70.82 224 ARG A O 1
ATOM 1433 N N . LYS A 1 200 ? 62.497 -6.181 -22.978 1.00 79.42 225 LYS A N 1
ATOM 1434 C CA . LYS A 1 200 ? 62.939 -4.814 -23.266 1.00 71.83 225 LYS A CA 1
ATOM 1435 C C . LYS A 1 200 ? 64.345 -4.522 -22.718 1.00 74.29 225 LYS A C 1
ATOM 1436 O O . LYS A 1 200 ? 65.306 -4.438 -23.479 1.00 79.19 225 LYS A O 1
ATOM 1438 N N . THR A 1 201 ? 64.482 -4.399 -21.405 1.00 72.77 226 THR A N 1
ATOM 1439 C CA . THR A 1 201 ? 65.762 -3.987 -20.829 1.00 70.76 226 THR A CA 1
ATOM 1440 C C . THR A 1 201 ? 66.845 -5.070 -20.588 1.00 74.88 226 THR A C 1
ATOM 1441 O O . THR A 1 201 ? 68.033 -4.741 -20.515 1.00 74.13 226 THR A O 1
ATOM 1445 N N . ASP A 1 202 ? 66.464 -6.342 -20.466 1.00 69.90 227 ASP A N 1
ATOM 1446 C CA . ASP A 1 202 ? 67.453 -7.381 -20.133 1.00 69.24 227 ASP A CA 1
ATOM 1447 C C . ASP A 1 202 ? 67.311 -8.712 -20.882 1.00 71.81 227 ASP A C 1
ATOM 1448 O O . ASP A 1 202 ? 67.150 -9.758 -20.257 1.00 71.21 227 ASP A O 1
ATOM 1453 N N . PRO A 1 203 ? 67.390 -8.698 -22.210 1.00 70.60 228 PRO A N 1
ATOM 1454 C CA . PRO A 1 203 ? 67.110 -9.936 -22.950 1.00 66.05 228 PRO A CA 1
ATOM 1455 C C . PRO A 1 203 ? 68.210 -11.003 -22.827 1.00 66.73 228 PRO A C 1
ATOM 1456 O O . PRO A 1 203 ? 67.979 -12.184 -23.100 1.00 68.14 228 PRO A O 1
ATOM 1460 N N . ASP A 1 204 ? 69.399 -10.563 -22.435 1.00 64.53 229 ASP A N 1
ATOM 1461 C CA . ASP A 1 204 ? 70.584 -11.408 -22.339 1.00 64.25 229 ASP A CA 1
ATOM 1462 C C . ASP A 1 204 ? 70.826 -11.937 -20.936 1.00 63.77 229 ASP A C 1
ATOM 1463 O O . ASP A 1 204 ? 71.875 -12.519 -20.651 1.00 60.98 229 ASP A O 1
ATOM 1468 N N . CYS A 1 205 ? 69.891 -11.676 -20.039 1.00 62.00 230 CYS A N 1
ATOM 1469 C CA . CYS A 1 205 ? 70.017 -12.170 -18.684 1.00 57.65 230 CYS A CA 1
ATOM 1470 C C . CYS A 1 205 ? 69.348 -13.532 -18.609 1.00 61.79 230 CYS A C 1
ATOM 1471 O O . CYS A 1 205 ? 68.155 -13.658 -18.877 1.00 60.74 230 CYS A O 1
ATOM 1474 N N . PRO A 1 206 ? 70.125 -14.573 -18.283 1.00 56.19 231 PRO A N 1
ATOM 1475 C CA . PRO A 1 206 ? 69.480 -15.878 -18.275 1.00 51.11 231 PRO A CA 1
ATOM 1476 C C . PRO A 1 206 ? 68.917 -16.208 -16.909 1.00 56.37 231 PRO A C 1
ATOM 1477 O O . PRO A 1 206 ? 69.010 -17.365 -16.502 1.00 58.80 231 PRO A O 1
ATOM 1481 N N . ILE A 1 207 ? 68.268 -15.250 -16.256 1.00 54.80 232 ILE A N 1
ATOM 1482 C CA . ILE A 1 207 ? 67.630 -15.500 -14.964 1.00 56.56 232 ILE A CA 1
ATOM 1483 C C . ILE A 1 207 ? 66.208 -14.956 -15.021 1.00 57.22 232 ILE A C 1
ATOM 1484 O O . ILE A 1 207 ? 65.998 -13.758 -15.187 1.00 60.44 232 ILE A O 1
ATOM 1489 N N . PHE A 1 208 ? 65.234 -15.846 -14.895 1.00 54.08 233 PHE A N 1
ATOM 1490 C CA . PHE A 1 208 ? 63.873 -15.529 -15.272 1.00 52.61 233 PHE A CA 1
ATOM 1491 C C . PHE A 1 208 ? 63.016 -15.515 -14.030 1.00 55.66 233 PHE A C 1
ATOM 1492 O O . PHE A 1 208 ? 63.166 -16.396 -13.184 1.00 52.56 233 PHE A O 1
ATOM 1500 N N . ARG A 1 209 ? 62.139 -14.512 -13.904 1.00 57.70 234 ARG A N 1
ATOM 1501 C CA . ARG A 1 209 ? 61.116 -14.543 -12.862 1.00 56.51 234 ARG A CA 1
ATOM 1502 C C . ARG A 1 209 ? 60.055 -15.572 -13.268 1.00 52.46 234 ARG A C 1
ATOM 1503 O O . ARG A 1 209 ? 59.593 -15.555 -14.399 1.00 53.61 234 ARG A O 1
ATOM 1511 N N . LEU A 1 210 ? 59.705 -16.484 -12.362 1.00 46.55 235 LEU A N 1
ATOM 1512 C CA . LEU A 1 210 ? 58.731 -17.536 -12.661 1.00 52.86 235 LEU A CA 1
ATOM 1513 C C . LEU A 1 210 ? 57.414 -16.938 -13.135 1.00 54.10 235 LEU A C 1
ATOM 1514 O O . LEU A 1 210 ? 56.790 -17.424 -14.103 1.00 53.14 235 LEU A O 1
ATOM 1519 N N . GLY A 1 211 ? 57.005 -15.879 -12.439 1.00 54.51 236 GLY A N 1
ATOM 1520 C CA . GLY A 1 211 ? 55.813 -15.139 -12.783 1.00 56.57 236 GLY A CA 1
ATOM 1521 C C . GLY A 1 211 ? 55.849 -14.729 -14.245 1.00 62.86 236 GLY A C 1
ATOM 1522 O O . GLY A 1 211 ? 54.856 -14.886 -14.962 1.00 62.99 236 GLY A O 1
ATOM 1523 N N . ASP A 1 212 ? 57.001 -14.226 -14.690 1.00 57.29 237 ASP A N 1
ATOM 1524 C CA . ASP A 1 212 ? 57.136 -13.711 -16.049 1.00 57.90 237 ASP A CA 1
ATOM 1525 C C . ASP A 1 212 ? 57.060 -14.794 -17.079 1.00 54.40 237 ASP A C 1
ATOM 1526 O O . ASP A 1 212 ? 56.514 -14.586 -18.151 1.00 55.63 237 ASP A O 1
ATOM 1531 N N . ILE A 1 213 ? 57.639 -15.943 -16.757 1.00 57.94 238 ILE A N 1
ATOM 1532 C CA . ILE A 1 213 ? 57.551 -17.101 -17.628 1.00 54.74 238 ILE A CA 1
ATOM 1533 C C . ILE A 1 213 ? 56.086 -17.484 -17.821 1.00 57.48 238 ILE A C 1
ATOM 1534 O O . ILE A 1 213 ? 55.613 -17.524 -18.958 1.00 59.46 238 ILE A O 1
ATOM 1539 N N . VAL A 1 214 ? 55.344 -17.747 -16.743 1.00 52.16 239 VAL A N 1
ATOM 1540 C CA . VAL A 1 214 ? 53.974 -18.195 -17.002 1.00 62.83 239 VAL A CA 1
ATOM 1541 C C . VAL A 1 214 ? 53.120 -17.069 -17.579 1.00 62.81 239 VAL A C 1
ATOM 1542 O O . VAL A 1 214 ? 52.171 -17.322 -18.318 1.00 63.32 239 VAL A O 1
ATOM 1546 N N . GLY A 1 215 ? 53.489 -15.834 -17.268 1.00 60.29 240 GLY A N 1
ATOM 1547 C CA . GLY A 1 215 ? 52.756 -14.675 -17.737 1.00 63.65 240 GLY A CA 1
ATOM 1548 C C . GLY A 1 215 ? 52.876 -14.524 -19.241 1.00 65.67 240 GLY A C 1
ATOM 1549 O O . GLY A 1 215 ? 51.874 -14.394 -19.953 1.00 67.49 240 GLY A O 1
ATOM 1550 N N . GLU A 1 216 ? 54.113 -14.560 -19.719 1.00 60.80 241 GLU A N 1
ATOM 1551 C CA . GLU A 1 216 ? 54.419 -14.434 -21.133 1.00 61.54 241 GLU A CA 1
ATOM 1552 C C . GLU A 1 216 ? 53.753 -15.546 -21.971 1.00 65.30 241 GLU A C 1
ATOM 1553 O O . GLU A 1 216 ? 53.496 -15.382 -23.163 1.00 69.38 241 GLU A O 1
ATOM 1559 N N . ALA A 1 217 ? 53.427 -16.659 -21.327 1.00 66.24 242 ALA A N 1
ATOM 1560 C CA . ALA A 1 217 ? 52.661 -17.730 -21.967 1.00 64.76 242 ALA A CA 1
ATOM 1561 C C . ALA A 1 217 ? 51.165 -17.443 -21.891 1.00 66.77 242 ALA A C 1
ATOM 1562 O O . ALA A 1 217 ? 50.338 -18.321 -22.161 1.00 67.27 242 ALA A O 1
ATOM 1564 N N . GLU A 1 218 ? 50.830 -16.243 -21.427 1.00 63.80 243 GLU A N 1
ATOM 1565 C CA . GLU A 1 218 ? 49.447 -15.822 -21.308 1.00 66.57 243 GLU A CA 1
ATOM 1566 C C . GLU A 1 218 ? 48.668 -16.668 -20.319 1.00 63.08 243 GLU A C 1
ATOM 1567 O O . GLU A 1 218 ? 47.541 -17.057 -20.584 1.00 62.42 243 GLU A O 1
ATOM 1573 N N . GLU A 1 219 ? 49.281 -16.937 -19.172 1.00 66.44 244 GLU A N 1
ATOM 1574 C CA . GLU A 1 219 ? 48.637 -17.658 -18.076 1.00 60.73 244 GLU A CA 1
ATOM 1575 C C . GLU A 1 219 ? 48.802 -16.854 -16.801 1.00 64.26 244 GLU A C 1
ATOM 1576 O O . GLU A 1 219 ? 49.635 -15.945 -16.746 1.00 67.04 244 GLU A O 1
ATOM 1582 N N . ASP A 1 220 ? 48.018 -17.178 -15.777 1.00 62.33 245 ASP A N 1
ATOM 1583 C CA . ASP A 1 220 ? 48.058 -16.413 -14.534 1.00 61.88 245 ASP A CA 1
ATOM 1584 C C . ASP A 1 220 ? 48.626 -17.217 -13.354 1.00 68.58 245 ASP A C 1
ATOM 1585 O O . ASP A 1 220 ? 47.968 -18.133 -12.847 1.00 63.66 245 ASP A O 1
ATOM 1590 N N . PHE A 1 221 ? 49.829 -16.848 -12.902 1.00 65.39 246 PHE A N 1
ATOM 1591 C CA . PHE A 1 221 ? 50.551 -17.635 -11.896 1.00 64.73 246 PHE A CA 1
ATOM 1592 C C . PHE A 1 221 ? 49.698 -17.997 -10.680 1.00 64.51 246 PHE A C 1
ATOM 1593 O O . PHE A 1 221 ? 49.724 -19.124 -10.196 1.00 62.13 246 PHE A O 1
ATOM 1601 N N . GLN A 1 222 ? 48.932 -17.039 -10.196 1.00 61.57 247 GLN A N 1
ATOM 1602 C CA . GLN A 1 222 ? 48.205 -17.244 -8.968 1.00 61.21 247 GLN A CA 1
ATOM 1603 C C . GLN A 1 222 ? 46.960 -18.122 -9.146 1.00 61.98 247 GLN A C 1
ATOM 1604 O O . GLN A 1 222 ? 46.381 -18.580 -8.157 1.00 62.03 247 GLN A O 1
ATOM 1610 N N . ILE A 1 223 ? 46.522 -18.322 -10.390 1.00 60.91 248 ILE A N 1
ATOM 1611 C CA . ILE A 1 223 ? 45.498 -19.337 -10.676 1.00 59.84 248 ILE A CA 1
ATOM 1612 C C . ILE A 1 223 ? 46.123 -20.720 -10.822 1.00 55.87 248 ILE A C 1
ATOM 1613 O O . ILE A 1 223 ? 45.591 -21.721 -10.341 1.00 55.15 248 ILE A O 1
ATOM 1618 N N . MET A 1 224 ? 47.260 -20.757 -11.512 1.00 59.25 249 MET A N 1
ATOM 1619 C CA . MET A 1 224 ? 47.952 -22.005 -11.812 1.00 58.07 249 MET A CA 1
ATOM 1620 C C . MET A 1 224 ? 48.508 -22.648 -10.545 1.00 55.20 249 MET A C 1
ATOM 1621 O O . MET A 1 224 ? 48.502 -23.864 -10.394 1.00 53.99 249 MET A O 1
ATOM 1626 N N . ALA A 1 225 ? 48.952 -21.813 -9.621 1.00 52.32 250 ALA A N 1
ATOM 1627 C CA . ALA A 1 225 ? 49.568 -22.280 -8.402 1.00 50.74 250 ALA A CA 1
ATOM 1628 C C . ALA A 1 225 ? 48.553 -22.911 -7.471 1.00 53.03 250 ALA A C 1
ATOM 1629 O O . ALA A 1 225 ? 48.903 -23.488 -6.453 1.00 61.08 250 ALA A O 1
ATOM 1631 N N . VAL A 1 226 ? 47.281 -22.792 -7.784 1.00 55.07 251 VAL A N 1
ATOM 1632 C CA . VAL A 1 226 ? 46.322 -23.486 -6.948 1.00 60.59 251 VAL A CA 1
ATOM 1633 C C . VAL A 1 226 ? 46.349 -24.999 -7.173 1.00 53.24 251 VAL A C 1
ATOM 1634 O O . VAL A 1 226 ? 46.579 -25.748 -6.233 1.00 53.44 251 VAL A O 1
ATOM 1638 N N . ARG A 1 227 ? 46.122 -25.439 -8.411 1.00 57.96 252 ARG A N 1
ATOM 1639 C CA . ARG A 1 227 ? 46.113 -26.880 -8.733 1.00 60.34 252 ARG A CA 1
ATOM 1640 C C . ARG A 1 227 ? 47.390 -27.399 -9.376 1.00 53.67 252 ARG A C 1
ATOM 1641 O O . ARG A 1 227 ? 47.511 -28.595 -9.628 1.00 52.87 252 ARG A O 1
ATOM 1649 N N . GLY A 1 228 ? 48.322 -26.497 -9.659 1.00 54.04 253 GLY A N 1
ATOM 1650 C CA . GLY A 1 228 ? 49.559 -26.849 -10.338 1.00 51.01 253 GLY A CA 1
ATOM 1651 C C . GLY A 1 228 ? 49.425 -26.900 -11.851 1.00 54.50 253 GLY A C 1
ATOM 1652 O O . GLY A 1 228 ? 48.347 -26.637 -12.398 1.00 56.14 253 GLY A O 1
ATOM 1653 N N . GLY A 1 229 ? 50.527 -27.234 -12.524 1.00 52.29 254 GLY A N 1
ATOM 1654 C CA . GLY A 1 229 ? 50.546 -27.388 -13.972 1.00 51.19 254 GLY A CA 1
ATOM 1655 C C . GLY A 1 229 ? 51.931 -27.717 -14.529 1.00 54.07 254 GLY A C 1
ATOM 1656 O O . GLY A 1 229 ? 52.887 -27.927 -13.773 1.00 52.48 254 GLY A O 1
ATOM 1657 N N . VAL A 1 230 ? 52.036 -27.767 -15.857 1.00 49.65 255 VAL A N 1
ATOM 1658 C CA . VAL A 1 230 ? 53.302 -28.000 -16.546 1.00 52.41 255 VAL A CA 1
ATOM 1659 C C . VAL A 1 230 ? 53.669 -26.847 -17.499 1.00 51.14 255 VAL A C 1
ATOM 1660 O O . VAL A 1 230 ? 52.893 -26.522 -18.393 1.00 53.66 255 VAL A O 1
ATOM 1664 N N . MET A 1 231 ? 54.846 -26.243 -17.321 1.00 49.92 256 MET A N 1
ATOM 1665 C CA . MET A 1 231 ? 55.285 -25.110 -18.157 1.00 50.19 256 MET A CA 1
ATOM 1666 C C . MET A 1 231 ? 56.460 -25.478 -19.016 1.00 51.77 256 MET A C 1
ATOM 1667 O O . MET A 1 231 ? 57.471 -25.952 -18.516 1.00 59.13 256 MET A O 1
ATOM 1672 N N . GLY A 1 232 ? 56.333 -25.307 -20.317 1.00 51.44 257 GLY A N 1
ATOM 1673 C CA . GLY A 1 232 ? 57.484 -25.466 -21.184 1.00 57.14 257 GLY A CA 1
ATOM 1674 C C . GLY A 1 232 ? 58.312 -24.213 -21.389 1.00 53.67 257 GLY A C 1
ATOM 1675 O O . GLY A 1 232 ? 57.772 -23.122 -21.594 1.00 56.38 257 GLY A O 1
ATOM 1676 N N . VAL A 1 233 ? 59.625 -24.389 -21.407 1.00 55.86 258 VAL A N 1
ATOM 1677 C CA . VAL A 1 233 ? 60.559 -23.331 -21.769 1.00 59.66 258 VAL A CA 1
ATOM 1678 C C . VAL A 1 233 ? 61.375 -23.826 -22.969 1.00 64.83 258 VAL A C 1
ATOM 1679 O O . VAL A 1 233 ? 62.198 -24.734 -22.823 1.00 63.47 258 VAL A O 1
ATOM 1683 N N . GLN A 1 234 ? 61.153 -23.242 -24.150 1.00 65.93 259 GLN A N 1
ATOM 1684 C CA . GLN A 1 234 ? 61.874 -23.662 -25.356 1.00 61.78 259 GLN A CA 1
ATOM 1685 C C . GLN A 1 234 ? 63.002 -22.712 -25.608 1.00 63.35 259 GLN A C 1
ATOM 1686 O O . GLN A 1 234 ? 62.791 -21.496 -25.669 1.00 70.02 259 GLN A O 1
ATOM 1692 N N . ILE A 1 235 ? 64.203 -23.269 -25.727 1.00 63.59 260 ILE A N 1
ATOM 1693 C CA . ILE A 1 235 ? 65.399 -22.503 -26.044 1.00 61.72 260 ILE A CA 1
ATOM 1694 C C . ILE A 1 235 ? 65.824 -22.910 -27.442 1.00 66.74 260 ILE A C 1
ATOM 1695 O O . ILE A 1 235 ? 66.296 -24.033 -27.654 1.00 65.40 260 ILE A O 1
ATOM 1700 N N . ARG A 1 236 ? 65.662 -22.003 -28.400 1.00 68.67 261 ARG A N 1
ATOM 1701 C CA . ARG A 1 236 ? 65.974 -22.327 -29.788 1.00 65.68 261 ARG A CA 1
ATOM 1702 C C . ARG A 1 236 ? 67.302 -21.697 -30.272 1.00 69.26 261 ARG A C 1
ATOM 1703 O O . ARG A 1 236 ? 67.474 -20.469 -30.255 1.00 65.00 261 ARG A O 1
ATOM 1711 N N . TRP A 1 237 ? 68.256 -22.542 -30.665 1.00 69.54 262 TRP A N 1
ATOM 1712 C CA . TRP A 1 237 ? 69.479 -22.028 -31.270 1.00 70.93 262 TRP A CA 1
ATOM 1713 C C . TRP A 1 237 ? 69.539 -22.334 -32.759 1.00 76.33 262 TRP A C 1
ATOM 1714 O O . TRP A 1 237 ? 70.131 -23.328 -33.172 1.00 73.97 262 TRP A O 1
ATOM 1725 N N . ASP A 1 238 ? 69.110 -21.383 -33.569 1.00 81.04 263 ASP A N 1
ATOM 1726 C CA . ASP A 1 238 ? 69.113 -21.570 -35.001 1.00 77.34 263 ASP A CA 1
ATOM 1727 C C . ASP A 1 238 ? 70.146 -20.600 -35.526 1.00 84.25 263 ASP A C 1
ATOM 1728 O O . ASP A 1 238 ? 70.069 -19.397 -35.288 1.00 87.76 263 ASP A O 1
ATOM 1733 N N . CYS A 1 239 ? 71.152 -21.125 -36.202 1.00 84.31 264 CYS A N 1
ATOM 1734 C CA . CYS A 1 239 ? 72.300 -20.301 -36.503 1.00 84.35 264 CYS A CA 1
ATOM 1735 C C . CYS A 1 239 ? 72.793 -20.418 -37.943 1.00 93.49 264 CYS A C 1
ATOM 1736 O O . CYS A 1 239 ? 72.903 -21.510 -38.503 1.00 93.02 264 CYS A O 1
ATOM 1739 N N . ASP A 1 240 ? 73.051 -19.259 -38.539 1.00 99.44 265 ASP A N 1
ATOM 1740 C CA . ASP A 1 240 ? 73.792 -19.163 -39.781 1.00 94.44 265 ASP A CA 1
ATOM 1741 C C . ASP A 1 240 ? 75.226 -18.905 -39.348 1.00 88.92 265 ASP A C 1
ATOM 1742 O O . ASP A 1 240 ? 75.538 -17.848 -38.791 1.00 86.67 265 ASP A O 1
ATOM 1747 N N . LEU A 1 241 ? 76.098 -19.878 -39.568 1.00 84.84 266 LEU A N 1
ATOM 1748 C CA . LEU A 1 241 ? 77.472 -19.727 -39.123 1.00 90.45 266 LEU A CA 1
ATOM 1749 C C . LEU A 1 241 ? 78.324 -19.032 -40.188 1.00 93.27 266 LEU A C 1
ATOM 1750 O O . LEU A 1 241 ? 79.492 -18.723 -39.951 1.00 87.72 266 LEU A O 1
ATOM 1755 N N . ASP A 1 242 ? 77.717 -18.784 -41.352 1.00 97.41 267 ASP A N 1
ATOM 1756 C CA . ASP A 1 242 ? 78.291 -17.910 -42.377 1.00 92.18 267 ASP A CA 1
ATOM 1757 C C . ASP A 1 242 ? 78.264 -16.487 -41.854 1.00 91.96 267 ASP A C 1
ATOM 1758 O O . ASP A 1 242 ? 79.181 -15.708 -42.100 1.00 93.74 267 ASP A O 1
ATOM 1763 N N . MET A 1 243 ? 77.198 -16.153 -41.135 1.00 91.87 268 MET A N 1
ATOM 1764 C CA . MET A 1 243 ? 77.150 -14.922 -40.364 1.00 88.48 268 MET A CA 1
ATOM 1765 C C . MET A 1 243 ? 78.138 -15.001 -39.200 1.00 90.32 268 MET A C 1
ATOM 1766 O O . MET A 1 243 ? 78.643 -16.086 -38.879 1.00 87.16 268 MET A O 1
ATOM 1771 N N . PRO A 1 244 ? 78.442 -13.853 -38.568 1.00 91.41 269 PRO A N 1
ATOM 1772 C CA . PRO A 1 244 ? 79.410 -13.959 -37.469 1.00 94.16 269 PRO A CA 1
ATOM 1773 C C . PRO A 1 244 ? 78.867 -14.782 -36.303 1.00 89.81 269 PRO A C 1
ATOM 1774 O O . PRO A 1 244 ? 77.655 -14.977 -36.174 1.00 86.02 269 PRO A O 1
ATOM 1778 N N . GLN A 1 245 ? 79.773 -15.244 -35.452 1.00 89.05 270 GLN A N 1
ATOM 1779 C CA . GLN A 1 245 ? 79.415 -16.058 -34.305 1.00 86.41 270 GLN A CA 1
ATOM 1780 C C . GLN A 1 245 ? 78.657 -15.251 -33.254 1.00 92.40 270 GLN A C 1
ATOM 1781 O O . GLN A 1 245 ? 78.238 -15.809 -32.238 1.00 93.00 270 GLN A O 1
ATOM 1787 N N . SER A 1 246 ? 78.507 -13.945 -33.502 1.00 92.92 271 SER A N 1
ATOM 1788 C CA . SER A 1 246 ? 77.825 -13.006 -32.601 1.00 82.23 271 SER A CA 1
ATOM 1789 C C . SER A 1 246 ? 76.297 -13.097 -32.634 1.00 81.84 271 SER A C 1
ATOM 1790 O O . SER A 1 246 ? 75.672 -12.933 -31.597 1.00 86.92 271 SER A O 1
ATOM 1793 N N . TRP A 1 247 ? 75.697 -13.366 -33.802 1.00 79.63 272 TRP A N 1
ATOM 1794 C CA . TRP A 1 247 ? 74.360 -13.978 -33.831 1.00 79.83 272 TRP A CA 1
ATOM 1795 C C . TRP A 1 247 ? 74.670 -15.411 -33.461 1.00 87.25 272 TRP A C 1
ATOM 1796 O O . TRP A 1 247 ? 75.789 -15.724 -33.059 1.00 87.96 272 TRP A O 1
ATOM 1807 N N . CYS A 1 248 ? 73.709 -16.300 -33.639 1.00 88.89 273 CYS A N 1
ATOM 1808 C CA . CYS A 1 248 ? 73.770 -17.593 -32.984 1.00 89.46 273 CYS A CA 1
ATOM 1809 C C . CYS A 1 248 ? 73.712 -17.275 -31.511 1.00 83.21 273 CYS A C 1
ATOM 1810 O O . CYS A 1 248 ? 74.690 -17.383 -30.766 1.00 77.41 273 CYS A O 1
ATOM 1813 N N . VAL A 1 249 ? 72.532 -16.802 -31.145 1.00 79.67 274 VAL A N 1
ATOM 1814 C CA . VAL A 1 249 ? 72.163 -16.529 -29.789 1.00 74.36 274 VAL A CA 1
ATOM 1815 C C . VAL A 1 249 ? 70.917 -17.385 -29.601 1.00 70.35 274 VAL A C 1
ATOM 1816 O O . VAL A 1 249 ? 70.254 -17.724 -30.581 1.00 70.94 274 VAL A O 1
ATOM 1820 N N . PRO A 1 250 ? 70.619 -17.790 -28.360 1.00 65.00 275 PRO A N 1
ATOM 1821 C CA . PRO A 1 250 ? 69.387 -18.553 -28.184 1.00 63.76 275 PRO A CA 1
ATOM 1822 C C . PRO A 1 250 ? 68.178 -17.628 -28.199 1.00 67.95 275 PRO A C 1
ATOM 1823 O O . PRO A 1 250 ? 68.320 -16.432 -27.918 1.00 65.03 275 PRO A O 1
ATOM 1827 N N . ARG A 1 251 ? 67.009 -18.178 -28.523 1.00 69.24 276 ARG A N 1
ATOM 1828 C CA . ARG A 1 251 ? 65.751 -17.452 -28.403 1.00 64.86 276 ARG A CA 1
ATOM 1829 C C . ARG A 1 251 ? 64.776 -18.233 -27.523 1.00 67.92 276 ARG A C 1
ATOM 1830 O O . ARG A 1 251 ? 64.464 -19.403 -27.804 1.00 68.05 276 ARG A O 1
ATOM 1838 N N . TYR A 1 252 ? 64.310 -17.581 -26.456 1.00 65.37 277 TYR A N 1
ATOM 1839 C CA . TYR A 1 252 ? 63.405 -18.203 -25.488 1.00 62.87 277 TYR A CA 1
ATOM 1840 C C . TYR A 1 252 ? 61.950 -17.966 -25.857 1.00 64.57 277 TYR A C 1
ATOM 1841 O O . TYR A 1 252 ? 61.559 -16.841 -26.155 1.00 65.46 277 TYR A O 1
ATOM 1850 N N . THR A 1 253 ? 61.154 -19.031 -25.866 1.00 68.08 278 THR A N 1
ATOM 1851 C CA . THR A 1 253 ? 59.696 -18.874 -25.901 1.00 67.16 278 THR A CA 1
ATOM 1852 C C . THR A 1 253 ? 59.067 -19.766 -24.837 1.00 63.26 278 THR A C 1
ATOM 1853 O O . THR A 1 253 ? 59.549 -20.857 -24.570 1.00 65.17 278 THR A O 1
ATOM 1857 N N . PHE A 1 254 ? 57.984 -19.304 -24.238 1.00 60.64 279 PHE A N 1
ATOM 1858 C CA . PHE A 1 254 ? 57.378 -20.017 -23.127 1.00 59.61 279 PHE A CA 1
ATOM 1859 C C . PHE A 1 254 ? 55.957 -20.464 -23.455 1.00 58.38 279 PHE A C 1
ATOM 1860 O O . PHE A 1 254 ? 55.169 -19.696 -23.996 1.00 65.46 279 PHE A O 1
ATOM 1868 N N . ARG A 1 255 ? 55.616 -21.704 -23.132 1.00 60.79 280 ARG A N 1
ATOM 1869 C CA . ARG A 1 255 ? 54.273 -22.204 -23.460 1.00 61.57 280 ARG A CA 1
ATOM 1870 C C . ARG A 1 255 ? 53.742 -23.117 -22.359 1.00 57.80 280 ARG A C 1
ATOM 1871 O O . ARG A 1 255 ? 54.475 -23.970 -21.890 1.00 54.96 280 ARG A O 1
ATOM 1873 N N . ARG A 1 256 ? 52.485 -22.963 -21.949 1.00 52.59 281 ARG A N 1
ATOM 1874 C CA . ARG A 1 256 ? 51.919 -23.925 -20.998 1.00 54.98 281 ARG A CA 1
ATOM 1875 C C . ARG A 1 256 ? 51.619 -25.292 -21.641 1.00 57.44 281 ARG A C 1
ATOM 1876 O O . ARG A 1 256 ? 50.904 -25.374 -22.633 1.00 63.92 281 ARG A O 1
ATOM 1884 N N . LEU A 1 257 ? 52.189 -26.353 -21.074 1.00 53.30 282 LEU A N 1
ATOM 1885 C CA . LEU A 1 257 ? 52.116 -27.708 -21.639 1.00 56.91 282 LEU A CA 1
ATOM 1886 C C . LEU A 1 257 ? 50.876 -28.591 -21.341 1.00 60.85 282 LEU A C 1
ATOM 1887 O O . LEU A 1 257 ? 50.471 -29.397 -22.185 1.00 58.43 282 LEU A O 1
ATOM 1892 N N . ASP A 1 258 ? 50.319 -28.481 -20.137 1.00 58.43 283 ASP A N 1
ATOM 1893 C CA . ASP A 1 258 ? 49.126 -29.243 -19.764 1.00 64.32 283 ASP A CA 1
ATOM 1894 C C . ASP A 1 258 ? 47.912 -28.445 -20.190 1.00 75.31 283 ASP A C 1
ATOM 1895 O O . ASP A 1 258 ? 48.062 -27.445 -20.913 1.00 76.61 283 ASP A O 1
ATOM 1900 N N . ASN A 1 259 ? 46.726 -28.858 -19.725 1.00 75.08 284 ASN A N 1
ATOM 1901 C CA . ASN A 1 259 ? 45.499 -28.101 -19.982 1.00 78.82 284 ASN A CA 1
ATOM 1902 C C . ASN A 1 259 ? 45.091 -28.038 -21.468 1.00 89.34 284 ASN A C 1
ATOM 1903 O O . ASN A 1 259 ? 44.914 -26.953 -22.038 1.00 88.10 284 ASN A O 1
ATOM 1908 N N . LYS A 1 260 ? 44.989 -29.216 -22.093 1.00 96.99 285 LYS A N 1
ATOM 1909 C CA . LYS A 1 260 ? 44.603 -29.357 -23.514 1.00 99.81 285 LYS A CA 1
ATOM 1910 C C . LYS A 1 260 ? 43.135 -28.997 -23.827 1.00 110.97 285 LYS A C 1
ATOM 1911 O O . LYS A 1 260 ? 42.858 -28.304 -24.820 1.00 112.16 285 LYS A O 1
ATOM 1913 N N . ASP A 1 261 ? 42.204 -29.461 -22.987 1.00 112.17 286 ASP A N 1
ATOM 1914 C CA . ASP A 1 261 ? 40.780 -29.113 -23.134 1.00 119.99 286 ASP A CA 1
ATOM 1915 C C . ASP A 1 261 ? 40.251 -28.325 -21.917 1.00 120.98 286 ASP A C 1
ATOM 1916 O O . ASP A 1 261 ? 39.492 -28.875 -21.114 1.00 119.02 286 ASP A O 1
ATOM 1918 N N . PRO A 1 262 ? 40.621 -27.023 -21.807 1.00 117.39 287 PRO A N 1
ATOM 1919 C CA . PRO A 1 262 ? 40.397 -26.153 -20.634 1.00 115.76 287 PRO A CA 1
ATOM 1920 C C . PRO A 1 262 ? 38.935 -25.998 -20.185 1.00 121.56 287 PRO A C 1
ATOM 1921 O O . PRO A 1 262 ? 38.687 -25.444 -19.109 1.00 119.91 287 PRO A O 1
ATOM 1925 N N . ASP A 1 263 ? 37.990 -26.436 -21.014 1.00 125.93 288 ASP A N 1
ATOM 1926 C CA . ASP A 1 263 ? 36.591 -26.562 -20.595 1.00 133.78 288 ASP A CA 1
ATOM 1927 C C . ASP A 1 263 ? 36.430 -27.623 -19.490 1.00 130.59 288 ASP A C 1
ATOM 1928 O O . ASP A 1 263 ? 35.416 -27.644 -18.775 1.00 120.34 288 ASP A O 1
ATOM 1933 N N . ASN A 1 264 ? 37.430 -28.502 -19.374 1.00 125.85 289 ASN A N 1
ATOM 1934 C CA . ASN A 1 264 ? 37.397 -29.631 -18.444 1.00 117.65 289 ASN A CA 1
ATOM 1935 C C . ASN A 1 264 ? 37.752 -29.288 -17.004 1.00 113.37 289 ASN A C 1
ATOM 1936 O O . ASN A 1 264 ? 38.728 -28.588 -16.731 1.00 106.96 289 ASN A O 1
ATOM 1941 N N . ASN A 1 265 ? 36.929 -29.787 -16.091 1.00 111.69 290 ASN A N 1
ATOM 1942 C CA . ASN A 1 265 ? 37.247 -29.805 -14.670 1.00 105.06 290 ASN A CA 1
ATOM 1943 C C . ASN A 1 265 ? 37.873 -31.160 -14.314 1.00 88.13 290 ASN A C 1
ATOM 1944 O O . ASN A 1 265 ? 38.084 -31.474 -13.141 1.00 83.46 290 ASN A O 1
ATOM 1946 N N . VAL A 1 266 ? 38.131 -31.977 -15.332 1.00 79.08 291 VAL A N 1
ATOM 1947 C CA . VAL A 1 266 ? 38.552 -33.352 -15.100 1.00 75.32 291 VAL A CA 1
ATOM 1948 C C . VAL A 1 266 ? 40.065 -33.531 -14.981 1.00 68.61 291 VAL A C 1
ATOM 1949 O O . VAL A 1 266 ? 40.810 -33.278 -15.929 1.00 66.70 291 VAL A O 1
ATOM 1953 N N . ALA A 1 267 ? 40.492 -33.990 -13.807 1.00 61.81 292 ALA A N 1
ATOM 1954 C CA . ALA A 1 267 ? 41.905 -34.169 -13.481 1.00 64.88 292 ALA A CA 1
ATOM 1955 C C . ALA A 1 267 ? 42.771 -32.940 -13.806 1.00 64.29 292 ALA A C 1
ATOM 1956 O O . ALA A 1 267 ? 43.725 -33.026 -14.582 1.00 61.17 292 ALA A O 1
ATOM 1958 N N . PRO A 1 268 ? 42.436 -31.782 -13.223 1.00 63.95 293 PRO A N 1
ATOM 1959 C CA . PRO A 1 268 ? 43.223 -30.606 -13.589 1.00 61.45 293 PRO A CA 1
ATOM 1960 C C . PRO A 1 268 ? 44.586 -30.561 -12.879 1.00 61.68 293 PRO A C 1
ATOM 1961 O O . PRO A 1 268 ? 44.758 -31.184 -11.819 1.00 59.02 293 PRO A O 1
ATOM 1965 N N . GLY A 1 269 ? 45.538 -29.844 -13.482 1.00 58.33 294 GLY A N 1
ATOM 1966 C CA . GLY A 1 269 ? 46.819 -29.529 -12.863 1.00 53.54 294 GLY A CA 1
ATOM 1967 C C . GLY A 1 269 ? 47.829 -30.647 -12.645 1.00 56.51 294 GLY A C 1
ATOM 1968 O O . GLY A 1 269 ? 47.852 -31.657 -13.346 1.00 53.06 294 GLY A O 1
ATOM 1969 N N . TYR A 1 270 ? 48.682 -30.440 -11.649 1.00 53.96 295 TYR A N 1
ATOM 1970 C CA . TYR A 1 270 ? 49.754 -31.355 -11.334 1.00 51.84 295 TYR A CA 1
ATOM 1971 C C . TYR A 1 270 ? 49.929 -31.421 -9.832 1.00 56.06 295 TYR A C 1
ATOM 1972 O O . TYR A 1 270 ? 50.030 -30.389 -9.177 1.00 57.38 295 TYR A O 1
AT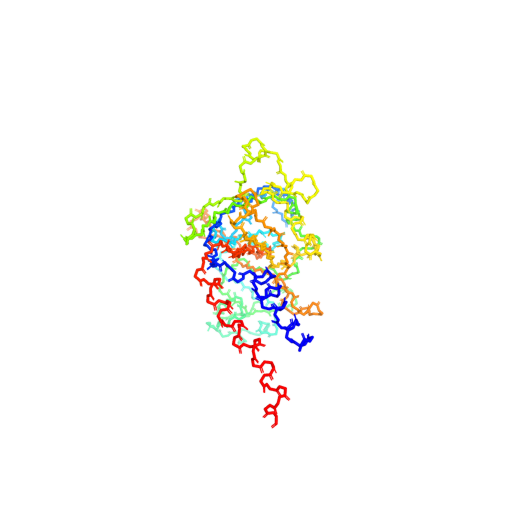OM 1981 N N . ASN A 1 271 ? 49.993 -32.621 -9.277 1.00 53.59 296 ASN A N 1
ATOM 1982 C CA . ASN A 1 271 ? 50.295 -32.749 -7.864 1.00 51.59 296 ASN A CA 1
ATOM 1983 C C . ASN A 1 271 ? 50.842 -34.120 -7.524 1.00 52.55 296 ASN A C 1
ATOM 1984 O O . ASN A 1 271 ? 50.6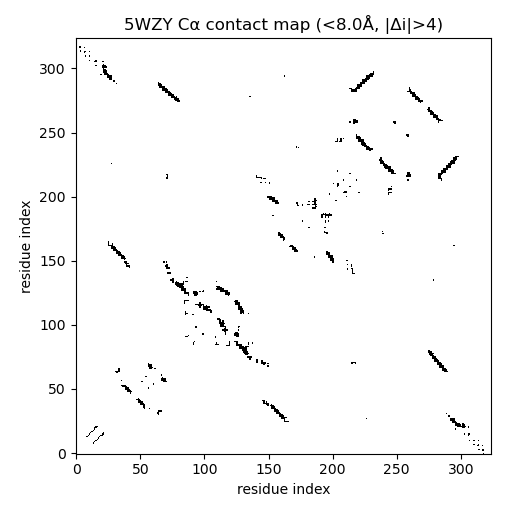14 -35.087 -8.245 1.00 54.69 296 ASN A O 1
ATOM 1989 N N . PHE A 1 272 ? 51.558 -34.205 -6.414 1.00 48.90 297 PHE A N 1
ATOM 1990 C CA . PHE A 1 272 ? 52.061 -35.488 -5.959 1.00 52.87 297 PHE A CA 1
ATOM 1991 C C . PHE A 1 272 ? 52.177 -35.521 -4.442 1.00 51.80 297 PHE A C 1
ATOM 1992 O O . PHE A 1 272 ? 52.188 -34.490 -3.790 1.00 49.90 297 PHE A O 1
ATOM 2000 N N . ARG A 1 273 ? 52.238 -36.717 -3.883 1.00 49.11 298 ARG A N 1
ATOM 2001 C CA . ARG A 1 273 ? 52.404 -36.855 -2.453 1.00 47.88 298 ARG A CA 1
ATOM 2002 C C . ARG A 1 273 ? 53.860 -37.213 -2.160 1.00 53.09 298 ARG A C 1
ATOM 2003 O O . ARG A 1 273 ? 54.491 -37.955 -2.918 1.00 54.04 298 ARG A O 1
ATOM 2011 N N . PHE A 1 274 ? 54.399 -36.648 -1.084 1.00 52.03 299 PHE A N 1
ATOM 2012 C CA . PHE A 1 274 ? 55.754 -36.959 -0.631 1.00 50.41 299 PHE A CA 1
ATOM 2013 C C . PHE A 1 274 ? 55.820 -36.837 0.886 1.00 49.92 299 PHE A C 1
ATOM 2014 O O . PHE A 1 274 ? 54.931 -36.264 1.503 1.00 48.55 299 PHE A O 1
ATOM 2022 N N . ALA A 1 275 ? 56.840 -37.408 1.507 1.00 51.03 300 ALA A N 1
ATOM 2023 C CA . ALA A 1 275 ? 56.817 -37.458 2.960 1.00 50.67 300 ALA A CA 1
ATOM 2024 C C . ALA A 1 275 ? 58.152 -37.068 3.548 1.00 51.78 300 ALA A C 1
ATOM 2025 O O . ALA A 1 275 ? 59.164 -37.119 2.862 1.00 57.24 300 ALA A O 1
ATOM 2027 N N . LYS A 1 276 ? 58.144 -36.662 4.810 1.00 46.65 301 LYS A N 1
ATOM 2028 C CA . LYS A 1 276 ? 59.362 -36.476 5.560 1.00 48.67 301 LYS A CA 1
ATOM 2029 C C . LYS A 1 276 ? 59.256 -37.387 6.761 1.00 54.06 301 LYS A C 1
ATOM 2030 O O . LYS A 1 276 ? 58.202 -37.446 7.379 1.00 54.62 301 LYS A O 1
ATOM 2036 N N . TYR A 1 277 ? 60.326 -38.118 7.079 1.00 55.97 302 TYR A N 1
ATOM 2037 C CA . TYR A 1 277 ? 60.257 -39.103 8.155 1.00 55.30 302 TYR A CA 1
ATOM 2038 C C . TYR A 1 277 ? 61.089 -38.702 9.351 1.00 56.82 302 TYR A C 1
ATOM 2039 O O . TYR A 1 277 ? 62.152 -38.114 9.195 1.00 64.11 302 TYR A O 1
ATOM 2048 N N . TYR A 1 278 ? 60.589 -39.034 10.540 1.00 58.18 303 TYR A N 1
ATOM 2049 C CA . TYR A 1 278 ? 61.227 -38.714 11.815 1.00 60.19 303 TYR A CA 1
ATOM 2050 C C . TYR A 1 278 ? 61.152 -39.906 12.765 1.00 66.28 303 TYR A C 1
ATOM 2051 O O . TYR A 1 278 ? 60.228 -40.707 12.686 1.00 69.43 303 TYR A O 1
ATOM 2060 N N . LYS A 1 279 ? 62.118 -40.029 13.670 1.00 73.70 304 LYS A N 1
ATOM 2061 C CA . LYS A 1 279 ? 61.954 -40.911 14.823 1.00 78.27 304 LYS A CA 1
ATOM 2062 C C . LYS A 1 279 ? 61.590 -40.041 16.010 1.00 87.67 304 LYS A C 1
ATOM 2063 O O . LYS A 1 279 ? 62.284 -39.055 16.301 1.00 82.29 304 LYS A O 1
ATOM 2069 N N . ASN A 1 280 ? 60.498 -40.390 16.687 1.00 95.69 305 ASN A N 1
ATOM 2070 C CA . ASN A 1 280 ? 60.091 -39.663 17.891 1.00 104.55 305 ASN A CA 1
ATOM 2071 C C . ASN A 1 280 ? 60.858 -40.169 19.118 1.00 110.82 305 ASN A C 1
ATOM 2072 O O . ASN A 1 280 ? 61.805 -40.966 18.991 1.00 107.64 305 ASN A O 1
ATOM 2077 N N . SER A 1 281 ? 60.432 -39.710 20.295 1.00 112.74 306 SER A N 1
ATOM 2078 C CA . SER A 1 281 ? 61.008 -40.133 21.579 1.00 117.40 306 SER A CA 1
ATOM 2079 C C . SER A 1 281 ? 61.199 -41.660 21.695 1.00 111.42 306 SER A C 1
ATOM 2080 O O . SER A 1 281 ? 62.333 -42.151 21.795 1.00 101.36 306 SER A O 1
ATOM 2083 N N . ASP A 1 282 ? 60.087 -42.396 21.648 1.00 113.37 307 ASP A N 1
ATOM 2084 C CA . ASP A 1 282 ? 60.079 -43.858 21.761 1.00 110.46 307 ASP A CA 1
ATOM 2085 C C . ASP A 1 282 ? 60.915 -44.544 20.678 1.00 110.44 307 ASP A C 1
ATOM 2086 O O . ASP A 1 282 ? 61.216 -45.743 20.767 1.00 97.81 307 ASP A O 1
ATOM 2088 N N . GLY A 1 283 ? 61.289 -43.779 19.656 1.00 107.18 308 GLY A N 1
ATOM 2089 C CA . GLY A 1 283 ? 61.981 -44.346 18.523 1.00 102.48 308 GLY A CA 1
ATOM 2090 C C . GLY A 1 283 ? 60.999 -45.170 17.717 1.00 98.25 308 GLY A C 1
ATOM 2091 O O . GLY A 1 283 ? 61.269 -46.323 17.366 1.00 94.04 308 GLY A O 1
ATOM 2092 N N . THR A 1 284 ? 59.834 -44.579 17.462 1.00 99.58 309 THR A N 1
ATOM 2093 C CA . THR A 1 284 ? 58.872 -45.137 16.514 1.00 97.59 309 THR A CA 1
ATOM 2094 C C . THR A 1 284 ? 58.642 -44.102 15.413 1.00 85.38 309 THR A C 1
ATOM 2095 O O . THR A 1 284 ? 58.388 -42.922 15.686 1.00 80.90 309 THR A O 1
ATOM 2099 N N . GLU A 1 285 ? 58.747 -44.549 14.167 1.00 80.55 310 GLU A N 1
ATOM 2100 C CA . GLU A 1 285 ? 58.618 -43.649 13.032 1.00 72.98 310 GLU A CA 1
ATOM 2101 C C . GLU A 1 285 ? 57.312 -42.864 13.003 1.00 69.89 310 GLU A C 1
ATOM 2102 O O . GLU A 1 285 ? 56.212 -43.422 13.016 1.00 70.57 310 GLU A O 1
ATOM 2108 N N . THR A 1 286 ? 57.456 -41.551 12.955 1.00 65.28 311 THR A N 1
ATOM 2109 C CA . THR A 1 286 ? 56.343 -40.681 12.674 1.00 61.90 311 THR A CA 1
ATOM 2110 C C . THR A 1 286 ? 56.687 -39.908 11.394 1.00 61.28 311 THR A C 1
ATOM 2111 O O . THR A 1 286 ? 57.849 -39.751 11.062 1.00 63.86 311 THR A O 1
ATOM 2115 N N . ARG A 1 287 ? 55.681 -39.460 10.656 1.00 61.12 312 ARG A N 1
ATOM 2116 C CA . ARG A 1 287 ? 55.887 -39.021 9.286 1.00 53.49 312 ARG A CA 1
ATOM 2117 C C . ARG A 1 287 ? 55.023 -37.808 9.008 1.00 53.39 312 ARG A C 1
ATOM 2118 O O . ARG A 1 287 ? 53.934 -37.696 9.555 1.00 54.17 312 ARG A O 1
ATOM 2126 N N . THR A 1 288 ? 55.512 -36.894 8.178 1.00 50.36 313 THR A N 1
ATOM 2127 C CA . THR A 1 288 ? 54.697 -35.793 7.686 1.00 50.21 313 THR A CA 1
ATOM 2128 C C . THR A 1 288 ? 54.440 -36.065 6.230 1.00 54.03 313 THR A C 1
ATOM 2129 O O . THR A 1 288 ? 55.375 -36.320 5.472 1.00 55.12 313 THR A O 1
ATOM 2133 N N . LEU A 1 289 ? 53.176 -36.008 5.829 1.00 51.93 314 LEU A N 1
ATOM 2134 C CA . LEU A 1 289 ? 52.812 -36.219 4.438 1.00 50.65 314 LEU A CA 1
ATOM 2135 C C . LEU A 1 289 ? 52.379 -34.907 3.796 1.00 52.60 314 LEU A C 1
ATOM 2136 O O . LEU A 1 289 ? 51.621 -34.136 4.386 1.00 55.18 314 LEU A O 1
ATOM 2141 N N . ILE A 1 290 ? 52.888 -34.629 2.604 1.00 50.43 315 ILE A N 1
ATOM 2142 C CA . ILE A 1 290 ? 52.461 -33.454 1.867 1.00 49.50 315 ILE A CA 1
ATOM 2143 C C . ILE A 1 290 ? 51.839 -33.895 0.551 1.00 51.03 315 ILE A C 1
ATOM 2144 O O . ILE A 1 290 ? 52.440 -34.668 -0.205 1.00 50.47 315 ILE A O 1
ATOM 2149 N N . LYS A 1 291 ? 50.645 -33.391 0.254 1.00 48.06 316 LYS A N 1
ATOM 2150 C CA . LYS A 1 291 ? 50.166 -33.505 -1.103 1.00 50.19 316 LYS A CA 1
ATOM 2151 C C . LYS A 1 291 ? 50.497 -32.131 -1.660 1.00 51.88 316 LYS A C 1
ATOM 2152 O O . LYS A 1 291 ? 49.856 -31.136 -1.315 1.00 52.74 316 LYS A O 1
ATOM 2158 N N . GLY A 1 292 ? 51.563 -32.073 -2.458 1.00 52.85 317 GLY A N 1
ATOM 2159 C CA . GLY A 1 292 ? 51.985 -30.846 -3.099 1.00 50.52 317 GLY A CA 1
ATOM 2160 C C . GLY A 1 292 ? 51.495 -30.643 -4.512 1.00 49.23 317 GLY A C 1
ATOM 2161 O O . GLY A 1 292 ? 51.533 -31.543 -5.336 1.00 49.05 317 GLY A O 1
ATOM 2162 N N . TYR A 1 293 ? 51.150 -29.403 -4.809 1.00 50.65 318 TYR A N 1
ATOM 2163 C CA . TYR A 1 293 ? 50.782 -28.981 -6.141 1.00 51.29 318 TYR A CA 1
ATOM 2164 C C . TYR A 1 293 ? 51.873 -28.034 -6.510 1.00 46.88 318 TYR A C 1
ATOM 2165 O O . TYR A 1 293 ? 52.425 -27.347 -5.647 1.00 49.47 318 TYR A O 1
ATOM 2174 N N . GLY A 1 294 ? 52.182 -27.972 -7.790 1.00 46.30 319 GLY A N 1
ATOM 2175 C CA . GLY A 1 294 ? 53.207 -27.058 -8.225 1.00 48.11 319 GLY A CA 1
ATOM 2176 C C . GLY A 1 294 ? 53.292 -27.058 -9.724 1.00 50.84 319 GLY A C 1
ATOM 2177 O O . GLY A 1 294 ? 52.491 -27.704 -10.405 1.00 52.07 319 GLY A O 1
ATOM 2178 N N . ILE A 1 295 ? 54.264 -26.321 -10.235 1.00 43.84 320 ILE A N 1
ATOM 2179 C CA . ILE A 1 295 ? 54.469 -26.252 -11.656 1.00 47.49 320 ILE A CA 1
ATOM 2180 C C . ILE A 1 295 ? 55.779 -26.938 -11.990 1.00 51.58 320 ILE A C 1
ATOM 2181 O O . ILE A 1 295 ? 56.828 -26.556 -11.480 1.00 47.44 320 ILE A O 1
ATOM 2186 N N . ARG A 1 296 ? 55.710 -27.970 -12.823 1.00 51.52 321 ARG A N 1
ATOM 2187 C CA . ARG A 1 296 ? 56.906 -28.545 -13.393 1.00 51.82 321 ARG A CA 1
ATOM 2188 C C . ARG A 1 296 ? 57.341 -27.662 -14.565 1.00 53.59 321 ARG A C 1
ATOM 2189 O O . ARG A 1 296 ? 56.530 -27.370 -15.440 1.00 55.27 321 ARG A O 1
ATOM 2197 N N . PHE A 1 297 ? 58.600 -27.227 -14.586 1.00 51.33 322 PHE A N 1
ATOM 2198 C CA . PHE A 1 297 ? 59.128 -26.482 -15.732 1.00 49.86 322 PHE A CA 1
ATOM 2199 C C . PHE A 1 297 ? 59.998 -27.360 -16.628 1.00 54.79 322 PHE A C 1
ATOM 2200 O O . PHE A 1 297 ? 61.070 -27.792 -16.228 1.00 54.52 322 PHE A O 1
ATOM 2208 N N . ASP A 1 298 ? 59.527 -27.629 -17.840 1.00 53.78 323 ASP A N 1
ATOM 2209 C CA . ASP A 1 298 ? 60.303 -28.388 -18.811 1.00 53.83 323 ASP A CA 1
ATOM 2210 C C . ASP A 1 298 ? 61.174 -27.503 -19.696 1.00 63.77 323 ASP A C 1
ATOM 2211 O O . ASP A 1 298 ? 60.671 -26.680 -20.469 1.00 65.60 323 ASP A O 1
ATOM 2216 N N . VAL A 1 299 ? 62.484 -27.671 -19.597 1.00 60.23 324 VAL A N 1
ATOM 2217 C CA . VAL A 1 299 ? 63.381 -26.946 -20.480 1.00 57.12 324 VAL A CA 1
ATOM 2218 C C . VAL A 1 299 ? 63.672 -27.811 -21.701 1.00 61.59 324 VAL A C 1
ATOM 2219 O O . VAL A 1 299 ? 64.231 -28.900 -21.570 1.00 62.69 324 VAL A O 1
ATOM 2223 N N . MET A 1 300 ? 63.276 -27.326 -22.880 1.00 64.09 325 MET A N 1
ATOM 2224 C CA . MET A 1 300 ? 63.483 -28.032 -24.146 1.00 61.81 325 MET A CA 1
ATOM 2225 C C . MET A 1 300 ? 64.367 -27.226 -25.081 1.00 59.03 325 MET A C 1
ATOM 2226 O O . MET A 1 300 ? 64.059 -26.086 -25.383 1.00 66.40 325 MET A O 1
ATOM 2231 N N . VAL A 1 301 ? 65.457 -27.814 -25.554 1.00 59.92 326 VAL A N 1
ATOM 2232 C CA . VAL A 1 301 ? 66.379 -27.087 -26.430 1.00 65.93 326 VAL A CA 1
ATOM 2233 C C . VAL A 1 301 ? 66.408 -27.651 -27.860 1.00 70.20 326 VAL A C 1
ATOM 2234 O O . VAL A 1 301 ? 66.562 -28.856 -28.053 1.00 71.74 326 VAL A O 1
ATOM 2238 N N . PHE A 1 302 ? 66.238 -26.778 -28.854 1.00 68.17 327 PHE A N 1
ATOM 2239 C CA . PHE A 1 302 ? 66.311 -27.179 -30.253 1.00 68.62 327 PHE A CA 1
ATOM 2240 C C . PHE A 1 302 ? 67.225 -26.246 -30.999 1.00 73.86 327 PHE A C 1
ATOM 2241 O O . PHE A 1 302 ? 67.446 -25.112 -30.582 1.00 71.59 327 PHE A O 1
ATOM 2249 N N . GLY A 1 303 ? 67.728 -26.708 -32.133 1.00 77.47 328 GLY A N 1
ATOM 2250 C CA . GLY A 1 303 ? 68.292 -25.792 -33.099 1.00 78.09 328 GLY A CA 1
ATOM 2251 C C . GLY A 1 303 ? 69.045 -26.424 -34.244 1.00 81.19 328 GLY A C 1
ATOM 2252 O O . GLY A 1 303 ? 69.498 -27.563 -34.148 1.00 80.69 328 GLY A O 1
ATOM 2253 N N . GLN A 1 304 ? 69.210 -25.647 -35.313 1.00 83.49 329 GLN A N 1
ATOM 2254 C CA . GLN A 1 304 ? 69.875 -26.103 -36.521 1.00 82.28 329 GLN A CA 1
ATOM 2255 C C . GLN A 1 304 ? 70.868 -25.057 -36.988 1.00 86.33 329 GLN A C 1
ATOM 2256 O O . GLN A 1 304 ? 70.552 -23.865 -37.042 1.00 84.57 329 GLN A O 1
ATOM 2262 N N . ALA A 1 305 ? 72.073 -25.508 -37.316 1.00 85.99 330 ALA A N 1
ATOM 2263 C CA . ALA A 1 305 ? 73.109 -24.623 -37.827 1.00 89.14 330 ALA A CA 1
ATOM 2264 C C . ALA A 1 305 ? 73.449 -24.985 -39.262 1.00 93.19 330 ALA A C 1
ATOM 2265 O O . ALA A 1 305 ? 73.806 -26.129 -39.552 1.00 94.55 330 ALA A O 1
ATOM 2267 N N . GLY A 1 306 ? 73.290 -24.022 -40.164 1.00 96.12 331 GLY A N 1
ATOM 2268 C CA . GLY A 1 306 ? 73.840 -24.137 -41.503 1.00 99.77 331 GLY A CA 1
ATOM 2269 C C . GLY A 1 306 ? 75.186 -23.445 -41.656 1.00 97.48 331 GLY A C 1
ATOM 2270 O O . GLY A 1 306 ? 75.469 -22.461 -40.976 1.00 98.47 331 GLY A O 1
ATOM 2271 N N . LYS A 1 307 ? 76.012 -23.934 -42.572 1.00 102.83 332 LYS A N 1
ATOM 2272 C CA . LYS A 1 307 ? 77.255 -23.235 -42.924 1.00 104.70 332 LYS A CA 1
ATOM 2273 C C . LYS A 1 307 ? 77.564 -23.513 -44.386 1.00 108.29 332 LYS A C 1
ATOM 2274 O O . LYS A 1 307 ? 77.156 -24.541 -44.914 1.00 110.37 332 LYS A O 1
ATOM 2276 N N . PHE A 1 308 ? 78.276 -22.616 -45.055 1.00 108.52 333 PHE A N 1
ATOM 2277 C CA . PHE A 1 308 ? 78.494 -22.809 -46.487 1.00 114.24 333 PHE A CA 1
ATOM 2278 C C . PHE A 1 308 ? 79.418 -23.985 -46.840 1.00 116.50 333 PHE A C 1
ATOM 2279 O O . PHE A 1 308 ? 80.557 -24.069 -46.373 1.00 112.00 333 PHE A O 1
ATOM 2287 N N . ASN A 1 309 ? 78.902 -24.890 -47.668 1.00 119.01 334 ASN A N 1
ATOM 2288 C CA . ASN A 1 309 ? 79.724 -25.894 -48.337 1.00 122.94 334 ASN A CA 1
ATOM 2289 C C . ASN A 1 309 ? 79.343 -25.972 -49.815 1.00 125.53 334 ASN A C 1
ATOM 2290 O O . ASN A 1 309 ? 78.174 -25.802 -50.179 1.00 121.94 334 ASN A O 1
ATOM 2295 N N . ILE A 1 310 ? 80.337 -26.220 -50.662 1.00 128.43 335 ILE A N 1
ATOM 2296 C CA . ILE A 1 310 ? 80.118 -26.282 -52.102 1.00 129.06 335 ILE A CA 1
ATOM 2297 C C . ILE A 1 310 ? 79.312 -27.516 -52.492 1.00 125.05 335 ILE A C 1
ATOM 2298 O O . ILE A 1 310 ? 78.462 -27.453 -53.376 1.00 122.38 335 ILE A O 1
ATOM 2303 N N . ILE A 1 311 ? 79.583 -28.631 -51.821 1.00 121.80 336 ILE A N 1
ATOM 2304 C CA . ILE A 1 311 ? 78.976 -29.913 -52.170 1.00 120.24 336 ILE A CA 1
ATOM 2305 C C . ILE A 1 311 ? 77.438 -29.863 -52.294 1.00 122.54 336 ILE A C 1
ATOM 2306 O O . ILE A 1 311 ? 76.896 -30.160 -53.366 1.00 125.66 336 ILE A O 1
ATOM 2311 N N . PRO A 1 312 ? 76.727 -29.468 -51.218 1.00 124.75 337 PRO A N 1
ATOM 2312 C CA . PRO A 1 312 ? 75.266 -29.439 -51.375 1.00 126.40 337 PRO A CA 1
ATOM 2313 C C . PRO A 1 312 ? 74.775 -28.315 -52.292 1.00 128.96 337 PRO A C 1
ATOM 2314 O O . PRO A 1 312 ? 73.619 -28.360 -52.727 1.00 128.73 337 PRO A O 1
ATOM 2318 N N . THR A 1 313 ? 75.631 -27.327 -52.564 1.00 125.48 338 THR A N 1
ATOM 2319 C CA . THR A 1 313 ? 75.301 -26.250 -53.500 1.00 126.64 338 THR A CA 1
ATOM 2320 C C . THR A 1 313 ? 75.273 -26.773 -54.934 1.00 131.53 338 THR A C 1
ATOM 2321 O O . THR A 1 313 ? 74.296 -26.576 -55.667 1.00 133.19 338 THR A O 1
ATOM 2325 N N . LEU A 1 314 ? 76.364 -27.431 -55.322 1.00 129.43 339 LEU A N 1
ATOM 2326 C CA . LEU A 1 314 ? 76.471 -28.075 -56.622 1.00 126.86 339 LEU A CA 1
ATOM 2327 C C . LEU A 1 314 ? 75.343 -29.074 -56.768 1.00 131.95 339 LEU A C 1
ATOM 2328 O O . LEU A 1 314 ? 74.583 -29.017 -57.731 1.00 132.12 339 LEU A O 1
ATOM 2333 N N . LEU A 1 315 ? 75.233 -29.977 -55.794 1.00 133.74 340 LEU A N 1
ATOM 2334 C CA . LEU A 1 315 ? 74.191 -30.998 -55.809 1.00 133.43 340 LEU A CA 1
ATOM 2335 C C . LEU A 1 315 ? 72.798 -30.394 -56.005 1.00 135.90 340 LEU A C 1
ATOM 2336 O O . LEU A 1 315 ? 72.037 -30.847 -56.860 1.00 142.31 340 LEU A O 1
ATOM 2341 N N . ASN A 1 316 ? 72.474 -29.362 -55.232 1.00 136.42 341 ASN A N 1
ATOM 2342 C CA . ASN A 1 316 ? 71.179 -28.692 -55.371 1.00 141.89 341 ASN A CA 1
ATOM 2343 C C . ASN A 1 316 ? 70.966 -28.018 -56.723 1.00 144.27 341 ASN A C 1
ATOM 2344 O O . ASN A 1 316 ? 69.841 -27.965 -57.231 1.00 144.68 341 ASN A O 1
ATOM 2349 N N . ILE A 1 317 ? 72.043 -27.492 -57.295 1.00 141.76 342 ILE A N 1
ATOM 2350 C CA . ILE A 1 317 ? 71.962 -26.883 -58.614 1.00 142.16 342 ILE A CA 1
ATOM 2351 C C . ILE A 1 317 ? 71.679 -27.956 -59.673 1.00 146.40 342 ILE A C 1
ATOM 2352 O O . ILE A 1 317 ? 70.775 -27.801 -60.503 1.00 146.68 342 ILE A O 1
ATOM 2357 N N . GLY A 1 318 ? 72.441 -29.047 -59.617 1.00 143.11 343 GLY A N 1
ATOM 2358 C CA . GLY A 1 318 ? 72.234 -30.194 -60.483 1.00 143.81 343 GLY A CA 1
ATOM 2359 C C . GLY A 1 318 ? 70.809 -30.713 -60.417 1.00 148.39 343 GLY A C 1
ATOM 2360 O O . GLY A 1 318 ? 70.189 -30.988 -61.444 1.00 149.70 343 GLY A O 1
ATOM 2361 N N . ALA A 1 319 ? 70.280 -30.837 -59.205 1.00 150.56 344 ALA A N 1
ATOM 2362 C CA . ALA A 1 319 ? 68.887 -31.231 -59.029 1.00 151.09 344 ALA A CA 1
ATOM 2363 C C . ALA A 1 319 ? 67.931 -30.148 -59.540 1.00 154.97 344 ALA A C 1
ATOM 2364 O O . ALA A 1 319 ? 66.785 -30.438 -59.893 1.00 157.82 344 ALA A O 1
ATOM 2366 N N . GLY A 1 320 ? 68.411 -28.905 -59.585 1.00 150.54 345 GLY A N 1
ATOM 2367 C CA . GLY A 1 320 ? 67.605 -27.782 -60.036 1.00 152.47 345 GLY A CA 1
ATOM 2368 C C . GLY A 1 320 ? 67.394 -27.724 -61.541 1.00 159.37 345 GLY A C 1
ATOM 2369 O O . GLY A 1 320 ? 66.274 -27.495 -62.020 1.00 160.34 345 GLY A O 1
ATOM 2370 N N . LEU A 1 321 ? 68.474 -27.927 -62.291 1.00 158.97 346 LEU A N 1
ATOM 2371 C CA . LEU A 1 321 ? 68.405 -27.912 -63.753 1.00 160.96 346 LEU A CA 1
ATOM 2372 C C . LEU A 1 321 ? 67.521 -29.035 -64.308 1.00 163.64 346 LEU A C 1
ATOM 2373 O O . LEU A 1 321 ? 66.863 -28.868 -65.343 1.00 166.33 346 LEU A O 1
ATOM 2378 N N . ALA A 1 322 ? 67.511 -30.167 -63.606 1.00 161.87 347 ALA A N 1
ATOM 2379 C CA . ALA A 1 322 ? 66.693 -31.317 -63.977 1.00 161.00 347 ALA A CA 1
ATOM 2380 C C . ALA A 1 322 ? 65.212 -30.947 -64.077 1.00 168.77 347 ALA A C 1
ATOM 2381 O O . ALA A 1 322 ? 64.519 -31.380 -64.999 1.00 171.48 347 ALA A O 1
ATOM 2383 N N . LEU A 1 323 ? 64.736 -30.147 -63.127 1.00 169.60 348 LEU A N 1
ATOM 2384 C CA . LEU A 1 323 ? 63.362 -29.649 -63.152 1.00 171.78 348 LEU A CA 1
ATOM 2385 C C . LEU A 1 323 ? 63.197 -28.454 -64.102 1.00 176.25 348 LEU A C 1
ATOM 2386 O O . LEU A 1 323 ? 62.206 -28.367 -64.848 1.00 178.50 348 LEU A O 1
ATOM 2388 N N . LEU A 1 324 ? 64.175 -27.547 -64.077 1.00 174.04 349 LEU A N 1
ATOM 2389 C CA . LEU A 1 324 ? 64.130 -26.331 -64.893 1.00 174.24 349 LEU A CA 1
ATOM 2390 C C . LEU A 1 324 ? 64.012 -26.597 -66.403 1.00 181.40 349 LEU A C 1
ATOM 2391 O O . LEU A 1 324 ? 63.298 -25.876 -67.107 1.00 181.49 349 LEU A O 1
ATOM 2393 N N . GLY A 1 325 ? 64.708 -27.623 -66.895 1.00 179.44 350 GLY A N 1
ATOM 2394 C CA . GLY A 1 325 ? 64.591 -28.025 -68.291 1.00 178.91 350 GLY A CA 1
ATOM 2395 C C . GLY A 1 325 ? 63.322 -28.817 -68.581 1.00 183.59 350 GLY A C 1
ATOM 2396 O O . GLY A 1 325 ? 62.663 -28.628 -69.617 1.00 183.71 350 GLY A O 1
ATOM 2397 N N . LEU A 1 326 ? 62.979 -29.709 -67.653 1.00 182.85 351 LEU A N 1
ATOM 2398 C CA . LEU A 1 326 ? 61.781 -30.544 -67.762 1.00 183.64 351 LEU A CA 1
ATOM 2399 C C . LEU A 1 326 ? 60.493 -29.710 -67.776 1.00 184.40 351 LEU A C 1
ATOM 2400 O O . LEU A 1 326 ? 59.441 -30.194 -68.190 1.00 185.71 351 LEU A O 1
ATOM 2405 N N . VAL A 1 327 ? 60.582 -28.458 -67.333 1.00 182.99 352 VAL A N 1
ATOM 2406 C CA . VAL A 1 327 ? 59.507 -27.495 -67.579 1.00 185.21 352 VAL A CA 1
ATOM 2407 C C . VAL A 1 327 ? 59.218 -27.380 -69.082 1.00 188.31 352 VAL A C 1
ATOM 2408 O O . VAL A 1 327 ? 58.124 -27.737 -69.564 1.00 190.39 352 VAL A O 1
ATOM 2410 N N . ASN A 1 328 ? 60.213 -26.881 -69.816 1.00 188.08 353 ASN A N 1
ATOM 2411 C CA . ASN A 1 328 ? 60.126 -26.744 -71.269 1.00 189.35 353 ASN A CA 1
ATOM 2412 C C . ASN A 1 328 ? 59.877 -28.079 -71.971 1.00 187.73 353 ASN A C 1
ATOM 2413 O O . ASN A 1 328 ? 59.300 -28.116 -73.060 1.00 185.68 353 ASN A O 1
ATOM 2418 N N . VAL A 1 329 ? 60.311 -29.171 -71.343 1.00 187.68 354 VAL A N 1
ATOM 2419 C CA . VAL A 1 329 ? 60.056 -30.510 -71.882 1.00 185.73 354 VAL A CA 1
ATOM 2420 C C . VAL A 1 329 ? 58.584 -30.931 -71.774 1.00 186.72 354 VAL A C 1
AT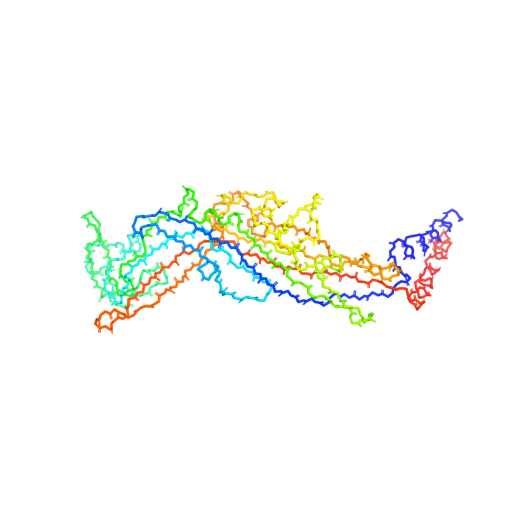OM 2421 O O . VAL A 1 329 ? 58.031 -31.525 -72.704 1.00 187.06 354 VAL A O 1
ATOM 2423 N N . ILE A 1 330 ? 57.951 -30.624 -70.642 1.00 188.41 355 ILE A N 1
ATOM 2424 C CA . ILE A 1 330 ? 56.552 -31.003 -70.424 1.00 188.69 355 ILE A CA 1
ATOM 2425 C C . ILE A 1 330 ? 55.583 -30.011 -71.064 1.00 188.81 355 ILE A C 1
ATOM 2426 O O . ILE A 1 330 ? 54.382 -30.288 -71.167 1.00 183.82 355 ILE A O 1
ATOM 2431 N N . CYS A 1 331 ? 56.104 -28.856 -71.482 1.00 190.89 356 CYS A N 1
ATOM 2432 C CA . CYS A 1 331 ? 55.337 -27.971 -72.361 1.00 191.51 356 CYS A CA 1
ATOM 2433 C C . CYS A 1 331 ? 54.849 -28.746 -73.597 1.00 193.11 356 CYS A C 1
ATOM 2434 O O . CYS A 1 331 ? 53.669 -28.692 -73.951 1.00 190.10 356 CYS A O 1
ATOM 2436 N N . ASP A 1 332 ? 55.768 -29.459 -74.247 1.00 195.08 357 ASP A N 1
ATOM 2437 C CA . ASP A 1 332 ? 55.442 -30.327 -75.384 1.00 191.87 357 ASP A CA 1
ATOM 2438 C C . ASP A 1 332 ? 54.918 -31.726 -75.011 1.00 188.45 357 ASP A C 1
ATOM 2439 O O . ASP A 1 332 ? 53.980 -32.226 -75.635 1.00 184.78 357 ASP A O 1
ATOM 2444 N N . TRP A 1 333 ? 55.521 -32.344 -73.993 1.00 188.20 358 TRP A N 1
ATOM 2445 C CA . TRP A 1 333 ? 55.395 -33.794 -73.769 1.00 184.76 358 TRP A CA 1
ATOM 2446 C C . TRP A 1 333 ? 54.029 -34.325 -73.316 1.00 183.44 358 TRP A C 1
ATOM 2447 O O . TRP A 1 333 ? 53.844 -35.542 -73.223 1.00 178.85 358 TRP A O 1
ATOM 2449 N N . ILE A 1 334 ? 53.086 -33.431 -73.028 1.00 183.52 359 ILE A N 1
ATOM 2450 C CA . ILE A 1 334 ? 51.755 -33.840 -72.573 1.00 176.87 359 ILE A CA 1
ATOM 2451 C C . ILE A 1 334 ? 51.018 -34.682 -73.617 1.00 171.47 359 ILE A C 1
ATOM 2452 O O . ILE A 1 334 ? 50.992 -35.912 -73.539 1.00 162.45 359 ILE A O 1
#

InterPro domains:
  IPR001429 P2X purinoreceptor [PIRSF005713] (8-380)
  IPR001429 P2X purinoreceptor [PR01307] (85-93)
  IPR001429 P2X purinoreceptor [PR01307] (160-171)
  IPR001429 P2X purinoreceptor [PR01307] (246-258)
  IPR001429 P2X purinoreceptor [PR01307] (293-303)
  IPR001429 P2X purinoreceptor [PR01307] (313-327)
  IPR001429 P2X purinoreceptor [TIGR00863] (7-375)
  IPR003047 P2X4 purinoceptor [PR01311] (4-11)
  IPR003047 P2X4 purinoceptor [PR01311] (33-41)
  IPR003047 P2X4 purinoceptor [PR01311] (52-58)
  IPR003047 P2X4 purinoceptor [PR01311] (211-219)
  IPR003047 P2X4 purinoceptor [PR01311] (283-293)
  IPR003047 P2X4 purinoceptor [PR01311] (306-315)
  IPR027309 P2X purinoreceptor extracellular domain superfamily [G3DSA:2.60.490.10] (61-345)
  IPR053792 ATP P2X receptor, conserved site [PS01212] (253-279)
  IPR059116 ATP P2X receptor-like [PF00864] (16-376)
  IPR059116 ATP P2X receptor-like [PTHR10125] (7-379)

Sequence (324 aa):
RFTQALVIAYVIGYVCVYNKGYQDTDTVLSSVTTKVKGIALTKTSELGERIWDVADYIIPPQEDGSFFVLTNMIITTNQTQSKCAENPTPASTCTSHRDCKRGFNDARGDGVRTGRCVSYSASVKTCEVLSWCPLEKIVDPPNPPLLADAERFTVLIKNNIRYPKFNFNKRNILPNINSSYLTHCVFSRKTDPDCPIFRLGDIVGEAEEDFQIMAVRGGVMGVQIRWDCDLDMPQSWCVPRYTFRRLDNKDPDNNVAPGYNFRFAKYYKNSDGTETRTLIKGYGIRFDVMVFGQAGKFNIIPTLLNIGAGLALLGLVNVICDWI

Solvent-accessible surface area: 18266 Å² total; per-residue (Å²): 90,76,73,64,60,136,39,86,67,122,16,83,31,38,34,14,96,194,69,37,12,63,20,41,75,21,80,22,103,50,65,16,78,45,122,8,136,25,96,1,91,13,82,55,112,157,76,30,138,66,89,15,51,62,87,39,0,15,40,68,120,139,65,133,14,14,6,4,0,0,0,0,4,19,72,14,79,106,2,42,117,39,124,27,21,4,18,47,57,140,80,5,58,14,118,30,105,205,68,6,66,181,42,103,94,66,105,226,32,50,14,55,23,17,17,76,5,32,75,101,45,119,105,49,91,0,2,24,0,86,21,53,8,77,30,30,63,129,91,113,10,40,118,103,5,48,0,27,51,0,62,112,3,22,0,37,0,72,0,69,4,90,0,60,123,49,79,10,97,32,97,2,26,16,118,105,21,91,91,76,40,48,120,127,6,35,11,35,119,96,109,27,68,46,1,2,23,2,90,0,12,73,1,0,35,79,19,163,59,79,5,54,124,6,0,13,86,2,0,20,0,0,0,55,0,105,0,51,7,32,33,71,109,88,119,90,94,0,30,13,119,14,72,18,36,57,86,34,74,110,53,88,141,89,94,119,95,61,31,71,55,54,130,46,26,84,122,108,146,62,123,82,44,70,75,16,30,16,18,5,39,0,4,0,0,76,0,32,13,54,29,76,9,97,0,11,18,116,49,98,117,26,19,108,129,45,71,33,71,6,116,62,47,13,43,99,15,68,51,109,79,122,77,130